Protein 4LPV (pdb70)

Radius of gyration: 25.98 Å; Cα contacts (8 Å, |Δi|>4): 491; chains: 2; bounding box: 19×86×40 Å

Solvent-accessible surface area: 10718 Å² total; per-residue (Å²): 129,100,118,29,1,133,100,17,74,43,74,81,61,62,112,76,16,0,89,0,26,15,55,14,87,135,99,39,18,87,32,0,36,1,54,26,60,32,43,97,89,69,65,149,24,88,85,54,92,6,82,5,97,78,60,51,72,48,1,102,64,17,95,61,20,20,74,9,50,0,11,0,33,0,20,19,53,21,125,39,96,10,175,66,52,62,21,93,27,72,5,24,37,168,81,142,143,71,106,24,2,135,95,15,78,40,77,62,62,53,102,78,7,0,82,0,28,6,66,18,83,141,102,19,12,78,30,0,42,0,52,23,57,29,51,89,93,69,58,153,26,91,97,48,89,6,86,10,96,78,67,52,67,52,2,85,74,13,99,63,14,19,78,11,40,0,9,0,38,0,10,34,33,21,122,50,93,8,178,71,47,61,25,102,26,71,4,23,48,174,118

CATH classification: 2.60.40.10

Nearest PDB structures (foldseek):
  4lpv-assembly1_A  TM=9.606E-01  e=1.310E-14  synthetic construct
  4lpy-assembly1_B  TM=8.704E-01  e=2.669E-13  synthetic construct
  4lpx-assembly1_A  TM=8.012E-01  e=5.603E-14  synthetic construct
  4lpw-assembly1_A  TM=8.145E-01  e=7.833E-13  synthetic construct
  4lpu-assembly1_B  TM=8.246E-01  e=9.832E-12  synthetic construct

Foldseek 3Di:
DDDWWADWDFPDDDQFKTKIFTGDPAPQAQKKKKWKDFPPDDDDIDIDIDGPRDGIDMDGGHHGPTDMDMDMGGDDDDDDDDPDDDDDDDDDDDDD/DDDWWADWDFPDDDQFKTKIFTGDDPPAAQKKWKWKDFPPPPDGIDIDIDGPRDGIDIGGRHHGPTDMDMDMGGHHDDDDDDDDDDDDDDDDDDD

Sequence (191 aa):
MLPAPKNLVVSEVTEDSLRLSWTAPDAAFDSFMIQYQESEKVGEAINLTVPGSERSYDLTGLKPGTEYTVSIYGVLVVHKLTFPLSAEFTTGGHHHMLPAPKNLVVSEVTEDSLRLSWTAPDAAFDSFMIQYQESEKVGEAINLTVPGSERSYDLTGLKPGTEYTVSIYGVLVVHKLTFPLSAEFTTGGHH

B-factor: mean 30.32, std 12.11, range [10.41, 88.35]

Secondary structure (DSSP, 8-state):
-----EEEEEEEE-SSEEEEEEE--TTS-SEEEEEEEESS-SS--EEEEEETT--EEEEES--TT-EEEEEEEEEEEEEEEPPPEEEEEE-SS---/-PPPPEEEEEEEE-SS-EEEEEE--TT--SEEEEEEEESS-SS--EEEEEETT--EEEE-SPPTT-EEEEEEEEEEEEEEEPSPEEEEEE-SS--

Structure (mmCIF, N/CA/C/O backbone):
data_4LPV
#
_entry.id   4LPV
#
_cell.length_a   106.460
_cell.length_b   106.460
_cell.length_c   115.330
_cell.angle_alpha   90.00
_cell.angle_beta   90.00
_cell.angle_gamma   120.00
#
_symmetry.space_group_name_H-M   'H 3'
#
loop_
_entity.id
_entity.type
_entity.pdbx_description
1 polymer 'TENCON variant P41BR3-42'
2 non-polymer 2-AMINO-2-HYDROXYMETHYL-PROPANE-1,3-DIOL
3 water water
#
loop_
_atom_site.group_PDB
_atom_site.id
_atom_site.type_symbol
_atom_site.label_atom_id
_atom_site.label_alt_id
_atom_site.label_comp_id
_atom_site.label_asym_id
_atom_site.label_entity_id
_atom_site.label_seq_id
_atom_site.pdbx_PDB_ins_code
_atom_site.Cartn_x
_atom_site.Cartn_y
_atom_site.Cartn_z
_atom_site.occupancy
_atom_site.B_iso_or_equiv
_atom_site.auth_seq_id
_atom_site.auth_comp_id
_atom_site.auth_asym_id
_atom_site.auth_atom_id
_atom_site.pdbx_PDB_model_num
ATOM 1 N N . MET A 1 1 ? 14.558 -3.368 -10.619 1.00 68.62 1 MET A N 1
ATOM 2 C CA . MET A 1 1 ? 14.968 -2.204 -9.838 1.00 67.23 1 MET A CA 1
ATOM 3 C C . MET A 1 1 ? 14.936 -2.462 -8.336 1.00 68.35 1 MET A C 1
ATOM 4 O O . MET A 1 1 ? 15.915 -2.210 -7.635 1.00 77.67 1 MET A O 1
ATOM 9 N N . LEU A 1 2 ? 13.810 -2.972 -7.849 1.00 66.45 2 LEU A N 1
ATOM 10 C CA . LEU A 1 2 ? 13.583 -3.107 -6.411 1.00 72.57 2 LEU A CA 1
ATOM 11 C C . LEU A 1 2 ? 13.701 -4.560 -5.940 1.00 76.69 2 LEU A C 1
ATOM 12 O O . LEU A 1 2 ? 13.453 -5.488 -6.719 1.00 66.03 2 LEU A O 1
ATOM 17 N N . PRO A 1 3 ? 14.087 -4.759 -4.662 1.00 80.69 3 PRO A N 1
ATOM 18 C CA . PRO A 1 3 ? 14.197 -6.102 -4.069 1.00 74.81 3 PRO A CA 1
ATOM 19 C C . PRO A 1 3 ? 12.910 -6.946 -4.139 1.00 68.44 3 PRO A C 1
ATOM 20 O O . PRO A 1 3 ? 11.854 -6.481 -4.584 1.00 59.01 3 PRO A O 1
ATOM 24 N N . ALA A 1 4 ? 13.015 -8.182 -3.662 1.00 62.25 4 ALA A N 1
ATOM 25 C CA . ALA A 1 4 ? 12.134 -9.268 -4.088 1.00 50.47 4 ALA A CA 1
ATOM 26 C C . ALA A 1 4 ? 10.999 -9.656 -3.110 1.00 45.29 4 ALA A C 1
ATOM 27 O O . ALA A 1 4 ? 10.956 -9.173 -1.977 1.00 44.46 4 ALA A O 1
ATOM 29 N N . PRO A 1 5 ? 10.063 -10.526 -3.562 1.00 42.85 5 PRO A N 1
ATOM 30 C CA . PRO A 1 5 ? 9.198 -11.266 -2.631 1.00 38.95 5 PRO A CA 1
ATOM 31 C C . PRO A 1 5 ? 10.046 -12.118 -1.690 1.00 23.69 5 PRO A C 1
ATOM 32 O O . PRO A 1 5 ? 11.232 -12.317 -1.944 1.00 30.12 5 PRO A O 1
ATOM 36 N N . LYS A 1 6 ? 9.451 -12.635 -0.625 1.00 23.09 6 LYS A N 1
ATOM 37 C CA . LYS A 1 6 ? 10.247 -13.335 0.380 1.00 27.97 6 LYS A CA 1
ATOM 38 C C . LYS A 1 6 ? 9.593 -14.603 0.938 1.00 23.45 6 LYS A C 1
ATOM 39 O O . LYS A 1 6 ? 8.420 -14.883 0.665 1.00 25.91 6 LYS A O 1
ATOM 45 N N . ASN A 1 7 ? 10.379 -15.364 1.704 1.00 26.61 7 ASN A N 1
ATOM 46 C CA . ASN A 1 7 ? 9.899 -16.526 2.462 1.00 27.60 7 ASN A CA 1
ATOM 47 C C . ASN A 1 7 ? 9.069 -17.520 1.655 1.00 22.62 7 ASN A C 1
ATOM 48 O O . ASN A 1 7 ? 7.915 -17.770 2.003 1.00 19.77 7 ASN A O 1
ATOM 53 N N . LEU A 1 8 ? 9.643 -18.077 0.588 1.00 24.75 8 LEU A N 1
ATOM 54 C CA . LEU A 1 8 ? 8.941 -19.073 -0.225 1.00 22.73 8 LEU A CA 1
ATOM 55 C C . LEU A 1 8 ? 8.975 -20.438 0.472 1.00 21.11 8 LEU A C 1
ATOM 56 O O . LEU A 1 8 ? 10.034 -21.039 0.649 1.00 25.16 8 LEU A O 1
ATOM 61 N N . VAL A 1 9 ? 7.796 -20.895 0.870 1.00 22.51 9 VAL A N 1
ATOM 62 C CA . VAL A 1 9 ? 7.620 -22.161 1.567 1.00 29.01 9 VAL A CA 1
ATOM 63 C C . VAL A 1 9 ? 6.490 -22.926 0.868 1.00 26.06 9 VAL A C 1
ATOM 64 O O . VAL A 1 9 ? 5.874 -22.412 -0.067 1.00 19.42 9 VAL A O 1
ATOM 68 N N . VAL A 1 10 ? 6.233 -24.160 1.294 1.00 20.24 10 VAL A N 1
ATOM 69 C CA . VAL A 1 10 ? 4.962 -24.793 0.978 1.00 25.59 10 VAL A CA 1
ATOM 70 C C . VAL A 1 10 ? 4.108 -24.796 2.244 1.00 26.02 10 VAL A C 1
ATOM 71 O O . VAL A 1 10 ? 4.628 -24.957 3.342 1.00 24.62 10 VAL A O 1
ATOM 75 N N . SER A 1 11 ? 2.807 -24.578 2.096 1.00 27.34 11 SER A N 1
ATOM 76 C CA . SER A 1 11 ? 1.902 -24.672 3.231 1.00 28.29 11 SER A CA 1
ATOM 77 C C . SER A 1 11 ? 1.241 -26.048 3.220 1.00 29.35 11 SER A C 1
ATOM 78 O O . SER A 1 11 ? 0.624 -26.470 4.198 1.00 25.42 11 SER A O 1
ATOM 81 N N . GLU A 1 12 ? 1.413 -26.755 2.105 1.00 27.44 12 GLU A N 1
ATOM 82 C CA . GLU A 1 12 ? 0.683 -27.986 1.847 1.00 24.28 12 GLU A CA 1
ATOM 83 C C . GLU A 1 12 ? 1.339 -28.780 0.712 1.00 27.63 12 GLU A C 1
ATOM 84 O O . GLU A 1 12 ? 1.755 -28.222 -0.303 1.00 21.99 12 GLU A O 1
ATOM 90 N N . VAL A 1 13 ? 1.436 -30.089 0.899 1.00 23.48 13 VAL A N 1
ATOM 91 C CA . VAL A 1 13 ? 2.039 -30.971 -0.085 1.00 20.95 13 VAL A CA 1
ATOM 92 C C . VAL A 1 13 ? 1.146 -32.199 -0.211 1.00 22.05 13 VAL A C 1
ATOM 93 O O . VAL A 1 13 ? 0.675 -32.726 0.793 1.00 26.39 13 VAL A O 1
ATOM 97 N N . THR A 1 14 ? 0.880 -32.639 -1.436 1.00 26.65 14 THR A N 1
ATOM 98 C CA . THR A 1 14 ? 0.264 -33.948 -1.647 1.00 22.14 14 THR A CA 1
ATOM 99 C C . THR A 1 14 ? 1.119 -34.754 -2.611 1.00 25.07 14 THR A C 1
ATOM 100 O O . THR A 1 14 ? 2.245 -34.358 -2.931 1.00 22.07 14 THR A O 1
ATOM 104 N N . GLU A 1 15 ? 0.595 -35.886 -3.068 1.00 21.85 15 GLU A N 1
ATOM 105 C CA . GLU A 1 15 ? 1.355 -36.744 -3.973 1.00 26.77 15 GLU A CA 1
ATOM 106 C C . GLU A 1 15 ? 1.423 -36.201 -5.404 1.00 25.85 15 GLU A C 1
ATOM 107 O O . GLU A 1 15 ? 2.159 -36.718 -6.232 1.00 26.59 15 GLU A O 1
ATOM 113 N N . ASP A 1 16 ? 0.657 -35.154 -5.688 1.00 29.09 16 ASP A N 1
ATOM 114 C CA . ASP A 1 16 ? 0.734 -34.509 -6.995 1.00 24.63 16 ASP A CA 1
ATOM 115 C C . ASP A 1 16 ? 0.490 -33.001 -6.943 1.00 28.89 16 ASP A C 1
ATOM 116 O O . ASP A 1 16 ? 0.057 -32.402 -7.930 1.00 26.23 16 ASP A O 1
ATOM 121 N N . SER A 1 17 ? 0.770 -32.390 -5.796 1.00 27.96 17 SER A N 1
ATOM 122 C CA . SER A 1 17 ? 0.610 -30.950 -5.661 1.00 24.27 17 SER A CA 1
ATOM 123 C C . SER A 1 17 ? 1.532 -30.321 -4.619 1.00 25.98 17 SER A C 1
ATOM 124 O O . SER A 1 17 ? 1.992 -30.976 -3.676 1.00 22.82 17 SER A O 1
ATOM 127 N N . LEU A 1 18 ? 1.809 -29.037 -4.828 1.00 23.68 18 LEU A N 1
ATOM 128 C CA . LEU A 1 18 ? 2.591 -28.232 -3.906 1.00 26.70 18 LEU A CA 1
ATOM 129 C C . LEU A 1 18 ? 1.857 -26.911 -3.736 1.00 28.80 18 LEU A C 1
ATOM 130 O O . LEU A 1 18 ? 1.754 -26.147 -4.685 1.00 25.95 18 LEU A O 1
ATOM 135 N N . ARG A 1 19 ? 1.310 -26.660 -2.548 1.00 25.46 19 ARG A N 1
ATOM 136 C CA . ARG A 1 19 ? 0.700 -25.362 -2.271 1.00 25.92 19 ARG A CA 1
ATOM 137 C C . ARG A 1 19 ? 1.757 -24.353 -1.820 1.00 26.96 19 ARG A C 1
ATOM 138 O O . ARG A 1 19 ? 2.226 -24.378 -0.689 1.00 22.08 19 ARG A O 1
ATOM 146 N N . LEU A 1 20 ? 2.136 -23.470 -2.736 1.00 28.96 20 LEU A N 1
ATOM 147 C CA . LEU A 1 20 ? 3.120 -22.438 -2.455 1.00 23.26 20 LEU A CA 1
ATOM 148 C C . LEU A 1 20 ? 2.542 -21.357 -1.548 1.00 18.59 20 LEU A C 1
ATOM 149 O O . LEU A 1 20 ? 1.343 -21.093 -1.561 1.00 20.77 20 LEU A O 1
ATOM 154 N N . SER A 1 21 ? 3.412 -20.747 -0.754 1.00 23.07 21 SER A N 1
ATOM 155 C CA . SER A 1 21 ? 3.060 -19.617 0.091 1.00 20.46 21 SER A CA 1
ATOM 156 C C . SER A 1 21 ? 4.245 -18.661 0.123 1.00 23.56 21 SER A C 1
ATOM 157 O O . SER A 1 21 ? 5.390 -19.087 0.198 1.00 22.25 21 SER A O 1
ATOM 160 N N . TRP A 1 22 ? 3.983 -17.363 0.068 1.00 24.66 22 TRP A N 1
ATOM 161 C CA . TRP A 1 22 ? 5.072 -16.399 0.176 1.00 23.30 22 TRP A CA 1
ATOM 162 C C . TRP A 1 22 ? 4.611 -15.133 0.898 1.00 21.98 22 TRP A C 1
ATOM 163 O O . TRP A 1 22 ? 3.429 -14.991 1.230 1.00 23.90 22 TRP A O 1
ATOM 174 N N . THR A 1 23 ? 5.550 -14.228 1.158 1.00 25.06 23 THR A N 1
ATOM 175 C CA . THR A 1 23 ? 5.202 -12.904 1.665 1.00 26.54 23 THR A CA 1
ATOM 176 C C . THR A 1 23 ? 5.625 -11.782 0.706 1.00 29.06 23 THR A C 1
ATOM 177 O O . THR A 1 23 ? 6.545 -11.940 -0.110 1.00 26.74 23 THR A O 1
ATOM 181 N N . ALA A 1 24 ? 4.938 -10.651 0.810 1.00 26.30 24 ALA A N 1
ATOM 182 C CA . ALA A 1 24 ? 5.258 -9.479 0.005 1.00 32.78 24 ALA A CA 1
ATOM 183 C C . ALA A 1 24 ? 4.559 -8.288 0.646 1.00 29.03 24 ALA A C 1
ATOM 184 O O . ALA A 1 24 ? 3.554 -8.469 1.335 1.00 31.27 24 ALA A O 1
ATOM 186 N N . PRO A 1 25 ? 5.099 -7.073 0.452 1.00 29.28 25 PRO A N 1
ATOM 187 C CA . PRO A 1 25 ? 4.375 -5.902 0.955 1.00 31.86 25 PRO A CA 1
ATOM 188 C C . PRO A 1 25 ? 3.077 -5.699 0.176 1.00 29.65 25 PRO A C 1
ATOM 189 O O . PRO A 1 25 ? 3.025 -5.994 -1.018 1.00 27.72 25 PRO A O 1
ATOM 193 N N . ASP A 1 26 ? 2.033 -5.231 0.854 1.00 38.16 26 ASP A N 1
ATOM 194 C CA . ASP A 1 26 ? 0.746 -5.016 0.208 1.00 32.37 26 ASP A CA 1
ATOM 195 C C . ASP A 1 26 ? 0.898 -4.010 -0.918 1.00 29.64 26 ASP A C 1
ATOM 196 O O . ASP A 1 26 ? 1.516 -2.965 -0.735 1.00 37.28 26 ASP A O 1
ATOM 201 N N . ALA A 1 27 ? 0.367 -4.358 -2.086 1.00 32.17 27 ALA A N 1
ATOM 202 C CA . ALA A 1 27 ? 0.336 -3.468 -3.243 1.00 36.09 27 ALA A CA 1
ATOM 203 C C . ALA A 1 27 ? 1.721 -3.132 -3.778 1.00 37.43 27 ALA A C 1
ATOM 204 O O . ALA A 1 27 ? 1.869 -2.209 -4.565 1.00 40.86 27 ALA A O 1
ATOM 206 N N . ALA A 1 28 ? 2.735 -3.879 -3.350 1.00 31.13 28 ALA A N 1
ATOM 207 C CA . ALA A 1 28 ? 4.082 -3.690 -3.875 1.00 30.43 28 ALA A CA 1
ATOM 208 C C . ALA A 1 28 ? 4.141 -4.162 -5.320 1.00 39.64 28 ALA A C 1
ATOM 209 O O . ALA A 1 28 ? 4.833 -3.563 -6.141 1.00 42.51 28 ALA A O 1
ATOM 211 N N . PHE A 1 29 ? 3.401 -5.228 -5.629 1.00 33.67 29 PHE A N 1
ATOM 212 C CA . PHE A 1 29 ? 3.428 -5.830 -6.960 1.00 29.04 29 PHE A CA 1
ATOM 213 C C . PHE A 1 29 ? 2.043 -5.908 -7.593 1.00 28.33 29 PHE A C 1
ATOM 214 O O . PHE A 1 29 ? 1.030 -5.946 -6.903 1.00 25.97 29 PHE A O 1
ATOM 222 N N . ASP A 1 30 ? 2.015 -5.926 -8.920 1.00 27.49 30 ASP A N 1
ATOM 223 C CA . ASP A 1 30 ? 0.771 -6.040 -9.660 1.00 27.12 30 ASP A CA 1
ATOM 224 C C . ASP A 1 30 ? 0.493 -7.514 -9.954 1.00 23.53 30 ASP A C 1
ATOM 225 O O . ASP A 1 30 ? -0.664 -7.939 -10.060 1.00 26.86 30 ASP A O 1
ATOM 230 N N . SER A 1 31 ? 1.570 -8.289 -10.077 1.00 25.41 31 SER A N 1
ATOM 231 C CA . SER A 1 31 ? 1.488 -9.713 -10.388 1.00 21.73 31 SER A CA 1
ATOM 232 C C . SER A 1 31 ? 2.728 -10.412 -9.843 1.00 22.17 31 SER A C 1
ATOM 233 O O . SER A 1 31 ? 3.733 -9.759 -9.568 1.00 17.68 31 SER A O 1
ATOM 236 N N . PHE A 1 32 ? 2.658 -11.730 -9.671 1.00 18.24 32 PHE A N 1
ATOM 237 C CA . PHE A 1 32 ? 3.874 -12.516 -9.467 1.00 19.69 32 PHE A CA 1
ATOM 238 C C . PHE A 1 32 ? 4.086 -13.449 -10.652 1.00 19.23 32 PHE A C 1
ATOM 239 O O . PHE A 1 32 ? 3.119 -13.915 -11.276 1.00 22.52 32 PHE A O 1
ATOM 247 N N . MET A 1 33 ? 5.345 -13.689 -10.983 1.00 24.57 33 MET A N 1
ATOM 248 C CA . MET A 1 33 ? 5.682 -14.701 -11.958 1.00 20.30 33 MET A CA 1
ATOM 249 C C . MET A 1 33 ? 6.160 -15.934 -11.191 1.00 16.96 33 MET A C 1
ATOM 250 O O . MET A 1 33 ? 7.054 -15.821 -10.356 1.00 13.66 33 MET A O 1
ATOM 255 N N . ILE A 1 34 ? 5.535 -17.082 -11.447 1.00 17.33 34 ILE A N 1
ATOM 256 C CA . ILE A 1 34 ? 5.946 -18.368 -10.853 1.00 19.88 34 ILE A CA 1
ATOM 257 C C . ILE A 1 34 ? 6.477 -19.332 -11.927 1.00 15.54 34 ILE A C 1
ATOM 258 O O . ILE A 1 34 ? 5.774 -19.702 -12.874 1.00 19.62 34 ILE A O 1
ATOM 263 N N . GLN A 1 35 ? 7.739 -19.710 -11.764 1.00 17.23 35 GLN A N 1
ATOM 264 C CA . GLN A 1 35 ? 8.389 -20.689 -12.633 1.00 18.29 35 GLN A CA 1
ATOM 265 C C . GLN A 1 35 ? 8.659 -21.987 -11.856 1.00 19.73 35 GLN A C 1
ATOM 266 O O . GLN A 1 35 ? 9.150 -21.947 -10.723 1.00 19.77 35 GLN A O 1
ATOM 272 N N . TYR A 1 36 ? 8.322 -23.134 -12.444 1.00 26.67 36 TYR A N 1
ATOM 273 C CA . TYR A 1 36 ? 8.625 -24.428 -11.801 1.00 23.50 36 TYR A CA 1
ATOM 274 C C . TYR A 1 36 ? 9.013 -25.533 -12.797 1.00 22.69 36 TYR A C 1
ATOM 275 O O . TYR A 1 36 ? 8.543 -25.565 -13.944 1.00 18.30 36 TYR A O 1
ATOM 284 N N . GLN A 1 37 ? 9.880 -26.431 -12.329 1.00 24.85 37 GLN A N 1
ATOM 285 C CA . GLN A 1 37 ? 10.457 -27.496 -13.144 1.00 26.26 37 GLN A CA 1
ATOM 286 C C . GLN A 1 37 ? 10.907 -28.634 -12.218 1.00 25.93 37 GLN A C 1
ATOM 287 O O . GLN A 1 37 ? 11.248 -28.389 -11.063 1.00 18.32 37 GLN A O 1
ATOM 293 N N . GLU A 1 38 ? 10.891 -29.870 -12.710 1.00 32.25 38 GLU A N 1
ATOM 294 C CA . GLU A 1 38 ? 11.501 -30.976 -11.970 1.00 32.51 38 GLU A CA 1
ATOM 295 C C . GLU A 1 38 ? 12.985 -30.684 -11.781 1.00 36.72 38 GLU A C 1
ATOM 296 O O . GLU A 1 38 ? 13.665 -30.249 -12.710 1.00 35.89 38 GLU A O 1
ATOM 302 N N . SER A 1 39 ? 13.480 -30.919 -10.570 1.00 34.75 39 SER A N 1
ATOM 303 C CA . SER A 1 39 ? 14.850 -30.568 -10.218 1.00 37.70 39 SER A CA 1
ATOM 304 C C . SER A 1 39 ? 15.902 -31.487 -10.859 1.00 45.35 39 SER A C 1
ATOM 305 O O . SER A 1 39 ? 17.096 -31.190 -10.814 1.00 53.99 39 SER A O 1
ATOM 308 N N . GLU A 1 40 ? 15.460 -32.597 -11.447 1.00 46.06 40 GLU A N 1
ATOM 309 C CA . GLU A 1 40 ? 16.351 -33.460 -12.222 1.00 55.21 40 GLU A CA 1
ATOM 310 C C . GLU A 1 40 ? 16.364 -32.990 -13.673 1.00 63.39 40 GLU A C 1
ATOM 311 O O . GLU A 1 40 ? 17.103 -32.065 -14.026 1.00 66.01 40 GLU A O 1
ATOM 313 N N . LYS A 1 41 ? 15.544 -33.632 -14.502 1.00 55.95 41 LYS A N 1
ATOM 314 C CA . LYS A 1 41 ? 15.300 -33.187 -15.874 1.00 61.92 41 LYS A CA 1
ATOM 315 C C . LYS A 1 41 ? 14.161 -33.987 -16.497 1.00 70.90 41 LYS A C 1
ATOM 316 O O . LYS A 1 41 ? 14.198 -35.218 -16.527 1.00 70.93 41 LYS A O 1
ATOM 318 N N . VAL A 1 42 ? 13.145 -33.279 -16.982 1.00 75.88 42 VAL A N 1
ATOM 319 C CA . VAL A 1 42 ? 12.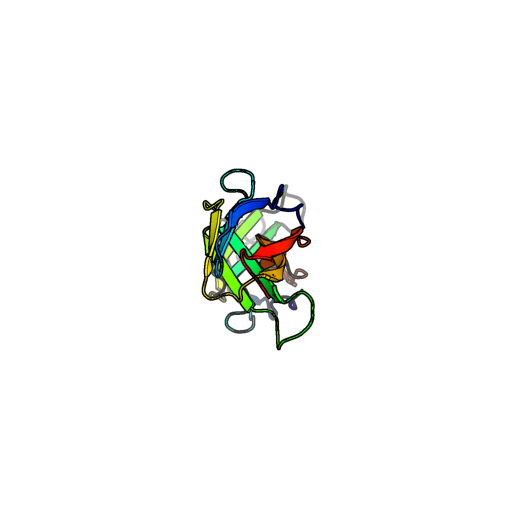034 -33.903 -17.700 1.00 71.57 42 VAL A CA 1
ATOM 320 C C . VAL A 1 42 ? 11.334 -32.893 -18.615 1.00 82.21 42 VAL A C 1
ATOM 321 O O . VAL A 1 42 ? 10.105 -32.884 -18.722 1.00 72.63 42 VAL A O 1
ATOM 323 N N . GLY A 1 43 ? 12.128 -32.043 -19.266 1.00 88.35 43 GLY A N 1
ATOM 324 C CA . GLY A 1 43 ? 11.608 -31.046 -20.187 1.00 70.84 43 GLY A CA 1
ATOM 325 C C . GLY A 1 43 ? 12.059 -29.621 -19.905 1.00 66.46 43 GLY A C 1
ATOM 326 O O . GLY A 1 43 ? 13.257 -29.338 -19.783 1.00 56.88 43 GLY A O 1
ATOM 327 N N . GLU A 1 44 ? 11.085 -28.718 -19.804 1.00 61.97 44 GLU A N 1
ATOM 328 C CA . GLU A 1 44 ? 11.357 -27.290 -19.642 1.00 57.29 44 GLU A CA 1
ATOM 329 C C . GLU A 1 44 ? 10.497 -26.692 -18.517 1.00 46.40 44 GLU A C 1
ATOM 330 O O . GLU A 1 44 ? 9.447 -27.237 -18.165 1.00 37.96 44 GLU A O 1
ATOM 336 N N . ALA A 1 45 ? 10.968 -25.582 -17.954 1.00 36.20 45 ALA A N 1
ATOM 337 C CA . ALA A 1 45 ? 10.290 -24.898 -16.869 1.00 29.00 45 ALA A CA 1
ATOM 338 C C . ALA A 1 45 ? 8.995 -24.239 -17.331 1.00 27.21 45 ALA A C 1
ATOM 339 O O . ALA A 1 45 ? 8.928 -23.656 -18.414 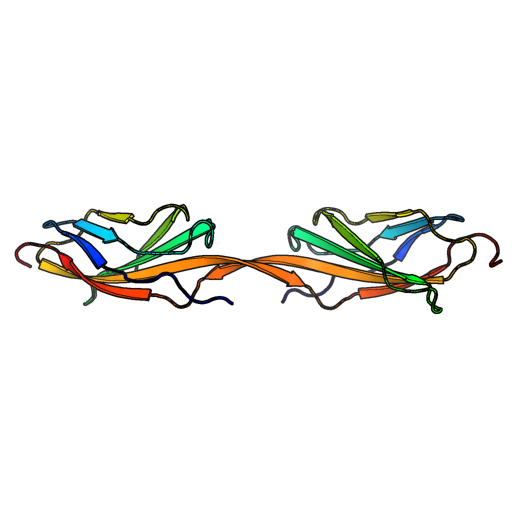1.00 28.47 45 ALA A O 1
ATOM 341 N N . ILE A 1 46 ? 7.975 -24.334 -16.485 1.00 21.39 46 ILE A N 1
ATOM 342 C CA . ILE A 1 46 ? 6.654 -23.794 -16.776 1.00 28.62 46 ILE A CA 1
ATOM 343 C C . ILE A 1 46 ? 6.466 -22.457 -16.048 1.00 26.34 46 ILE A C 1
ATOM 344 O O . ILE A 1 46 ? 6.838 -22.328 -14.879 1.00 21.18 46 ILE A O 1
ATOM 349 N N . ASN A 1 47 ? 5.919 -21.465 -16.759 1.00 23.87 47 ASN A N 1
ATOM 350 C CA . ASN A 1 47 ? 5.632 -20.145 -16.190 1.00 22.76 47 ASN A CA 1
ATOM 351 C C . ASN A 1 47 ? 4.132 -19.865 -16.062 1.00 18.56 47 ASN A C 1
ATOM 352 O O . ASN A 1 47 ? 3.347 -20.245 -16.929 1.00 23.78 47 ASN A O 1
ATOM 357 N N . LEU A 1 48 ? 3.751 -19.206 -14.968 1.00 19.55 48 LEU A N 1
ATOM 358 C CA . LEU A 1 48 ? 2.371 -18.805 -14.703 1.00 19.67 48 LEU A CA 1
ATOM 359 C C . LEU A 1 48 ? 2.374 -17.450 -13.999 1.00 19.21 48 LEU A C 1
ATOM 360 O O . LEU A 1 48 ? 3.285 -17.150 -13.229 1.00 18.47 48 LEU A O 1
ATOM 365 N N . THR A 1 49 ? 1.336 -16.650 -14.228 1.00 22.37 49 THR A N 1
ATOM 366 C CA . THR A 1 49 ? 1.160 -15.410 -13.478 1.00 20.36 49 THR A CA 1
ATOM 367 C C . THR A 1 49 ? 0.052 -15.549 -12.420 1.00 17.82 49 THR A C 1
ATOM 368 O O . THR A 1 49 ? -0.900 -16.309 -12.600 1.00 19.15 49 THR A O 1
ATOM 372 N N . VAL A 1 50 ? 0.195 -14.815 -11.320 1.00 19.31 50 VAL A N 1
ATOM 373 C CA . VAL A 1 50 ? -0.817 -14.760 -10.261 1.00 23.18 50 VAL A CA 1
ATOM 374 C C . VAL A 1 50 ? -0.969 -13.296 -9.843 1.00 21.58 50 VAL A C 1
ATOM 375 O O . VAL A 1 50 ? 0.015 -12.561 -9.844 1.00 19.99 50 VAL A O 1
ATOM 379 N N . PRO A 1 51 ? -2.200 -12.855 -9.516 1.00 24.18 51 PRO A N 1
ATOM 380 C CA . PRO A 1 51 ? -2.381 -11.469 -9.065 1.00 21.98 51 PRO A CA 1
ATOM 381 C C . PRO A 1 51 ? -1.494 -11.081 -7.888 1.00 21.80 51 PRO A C 1
ATOM 382 O O . PRO A 1 51 ? -1.215 -11.915 -7.026 1.00 24.12 51 PRO A O 1
ATOM 386 N N . GLY A 1 52 ? -1.068 -9.820 -7.861 1.00 20.14 52 GLY A N 1
ATOM 387 C CA . GLY A 1 52 ? -0.120 -9.335 -6.871 1.00 17.37 52 GLY A CA 1
ATOM 388 C C . GLY A 1 52 ? -0.649 -9.254 -5.451 1.00 20.60 52 GLY A C 1
ATOM 389 O O . GLY A 1 52 ? 0.104 -8.984 -4.523 1.00 26.70 52 GLY A O 1
ATOM 390 N N . SER A 1 53 ? -1.938 -9.492 -5.259 1.00 22.26 53 SER A N 1
ATOM 391 C CA . SER A 1 53 ? -2.471 -9.496 -3.901 1.00 27.80 53 SER A CA 1
ATOM 392 C C . SER A 1 53 ? -2.518 -10.912 -3.305 1.00 26.45 53 SER A C 1
ATOM 393 O O . SER A 1 53 ? -2.886 -11.094 -2.144 1.00 32.04 53 SER A O 1
ATOM 396 N N . GLU A 1 54 ? -2.139 -11.904 -4.106 1.00 31.99 54 GLU A N 1
ATOM 397 C CA . GLU A 1 54 ? -2.118 -13.296 -3.661 1.00 26.36 54 GLU A CA 1
ATOM 398 C C . GLU A 1 54 ? -0.800 -13.634 -2.978 1.00 23.05 54 GLU A C 1
ATOM 399 O O . GLU A 1 54 ? 0.239 -13.085 -3.330 1.00 24.39 54 GLU A O 1
ATOM 405 N N . ARG A 1 55 ? -0.855 -14.531 -1.994 1.00 24.32 55 ARG A N 1
ATOM 406 C C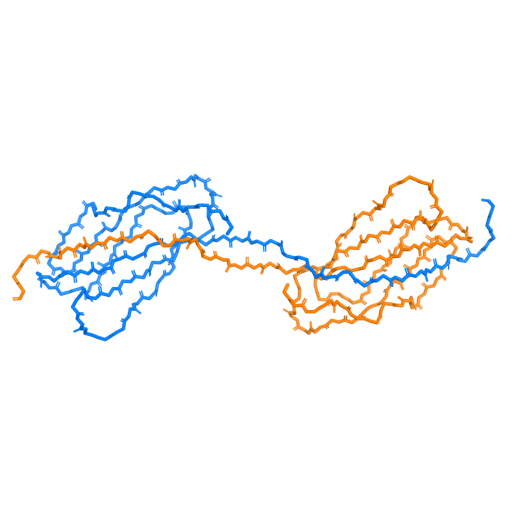A . ARG A 1 55 ? 0.332 -14.956 -1.260 1.00 21.72 55 ARG A CA 1
ATOM 407 C C . ARG A 1 55 ? 0.421 -16.481 -1.230 1.00 23.34 55 ARG A C 1
ATOM 408 O O . ARG A 1 55 ? 1.209 -17.054 -0.480 1.00 25.16 55 ARG A O 1
ATOM 416 N N . SER A 1 56 ? -0.390 -17.120 -2.062 1.00 23.09 56 SER A N 1
ATOM 417 C CA . SER A 1 56 ? -0.479 -18.566 -2.089 1.00 27.78 56 SER A CA 1
ATOM 418 C C . SER A 1 56 ? -0.817 -19.059 -3.498 1.00 23.23 56 SER A C 1
ATOM 419 O O . SER A 1 56 ? -1.589 -18.423 -4.219 1.00 30.05 56 SER A O 1
ATOM 422 N N . TYR A 1 57 ? -0.218 -20.173 -3.909 1.00 20.12 57 TYR A N 1
ATOM 423 C CA . TYR A 1 57 ? -0.598 -20.781 -5.177 1.00 25.32 57 TYR A CA 1
ATOM 424 C C . TYR A 1 57 ? -0.401 -22.293 -5.196 1.00 20.17 57 TYR A C 1
ATOM 425 O O . TYR A 1 57 ? 0.661 -22.793 -4.848 1.00 21.17 57 TYR A O 1
ATOM 434 N N . ASP A 1 58 ? -1.432 -23.006 -5.630 1.00 26.96 58 ASP A N 1
ATOM 435 C CA . ASP A 1 58 ? -1.380 -24.460 -5.772 1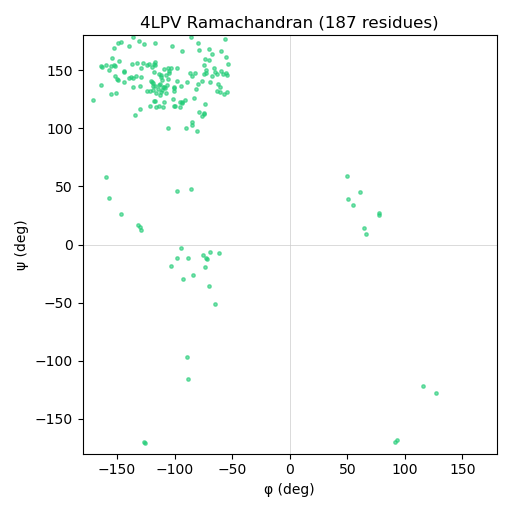.00 29.79 58 ASP A CA 1
ATOM 436 C C . ASP A 1 58 ? -0.788 -24.947 -7.095 1.00 27.29 58 ASP A C 1
ATOM 437 O O . ASP A 1 58 ? -1.447 -24.875 -8.132 1.00 25.05 58 ASP A O 1
ATOM 442 N N . LEU A 1 59 ? 0.443 -25.454 -7.051 1.00 26.34 59 LEU A N 1
ATOM 443 C CA . LEU A 1 59 ? 1.037 -26.159 -8.189 1.00 21.87 59 LEU A CA 1
ATOM 444 C C . LEU A 1 59 ? 0.378 -27.534 -8.320 1.00 27.98 59 LEU A C 1
ATOM 445 O O . LEU A 1 59 ? 0.430 -28.339 -7.401 1.00 22.27 59 LEU A O 1
ATOM 450 N N . THR A 1 60 ? -0.235 -27.796 -9.468 1.00 32.36 60 THR A N 1
ATOM 451 C CA . THR A 1 60 ? -1.112 -28.956 -9.665 1.00 31.97 60 THR A CA 1
ATOM 452 C C . THR A 1 60 ? -0.540 -29.909 -10.733 1.00 34.90 60 THR A C 1
ATOM 453 O O . THR A 1 60 ? 0.251 -29.491 -11.583 1.00 30.45 60 THR A O 1
ATOM 457 N N . GLY A 1 61 ? -0.904 -31.190 -10.659 1.00 33.01 61 GLY A N 1
ATOM 458 C CA . GLY A 1 61 ? -0.612 -32.137 -11.725 1.00 26.11 61 GLY A CA 1
ATOM 459 C C . GLY A 1 61 ? 0.819 -32.623 -11.744 1.00 27.10 61 GLY A C 1
ATOM 460 O O . GLY A 1 61 ? 1.346 -33.010 -12.793 1.00 31.78 61 GLY A O 1
ATOM 461 N N . LEU A 1 62 ? 1.450 -32.611 -10.576 1.00 24.34 62 LEU A N 1
ATOM 462 C CA . LEU A 1 62 ? 2.856 -32.972 -10.449 1.00 22.22 62 LEU A CA 1
ATOM 463 C C . LEU A 1 62 ? 3.047 -34.487 -10.280 1.00 21.79 62 LEU A C 1
ATOM 464 O O . LEU A 1 62 ? 2.083 -35.252 -10.233 1.00 25.99 62 LEU A O 1
ATOM 469 N N . LYS A 1 63 ? 4.302 -34.904 -10.190 1.00 24.26 63 LYS A N 1
ATOM 470 C CA . LYS A 1 63 ? 4.650 -36.306 -10.000 1.00 26.23 63 LYS A CA 1
ATOM 471 C C . LYS A 1 63 ? 4.936 -36.598 -8.529 1.00 27.51 63 LYS A C 1
ATOM 472 O O . LYS A 1 63 ? 5.361 -35.705 -7.796 1.00 27.44 63 LYS A O 1
ATOM 478 N N . PRO A 1 64 ? 4.694 -37.853 -8.093 1.00 34.10 64 PRO A N 1
ATOM 479 C CA . PRO A 1 64 ? 4.905 -38.259 -6.694 1.00 24.82 64 PRO A CA 1
ATOM 480 C C . PRO A 1 64 ? 6.391 -38.417 -6.362 1.00 25.88 64 PRO A C 1
ATOM 481 O O . PRO A 1 64 ? 7.157 -38.803 -7.251 1.00 28.46 64 PRO A O 1
ATOM 485 N N . GLY A 1 65 ? 6.776 -38.116 -5.118 1.00 24.82 65 GLY A N 1
ATOM 486 C CA . GLY A 1 65 ? 8.143 -38.272 -4.640 1.00 24.37 65 GLY A CA 1
ATOM 487 C C . GLY A 1 65 ? 9.172 -37.626 -5.548 1.00 27.52 65 GLY A C 1
ATOM 488 O O . GLY A 1 65 ? 10.261 -38.165 -5.779 1.00 25.54 65 GLY A O 1
ATOM 489 N N . THR A 1 66 ? 8.817 -36.457 -6.067 1.00 28.91 66 THR A N 1
ATOM 490 C CA . THR A 1 66 ? 9.643 -35.762 -7.042 1.00 25.84 66 THR A CA 1
ATOM 491 C C . THR A 1 66 ? 9.970 -34.350 -6.556 1.00 20.83 66 THR A C 1
ATOM 492 O O . THR A 1 66 ? 9.090 -33.618 -6.092 1.00 22.32 66 THR A O 1
ATOM 496 N N . GLU A 1 67 ? 11.245 -33.984 -6.635 1.00 24.05 67 GLU A N 1
ATOM 497 C CA . GLU A 1 67 ? 11.677 -32.637 -6.281 1.00 25.99 67 GLU A CA 1
ATOM 498 C C . GLU A 1 67 ? 11.445 -31.658 -7.438 1.00 23.24 67 GLU A C 1
ATOM 499 O O . GLU A 1 67 ? 11.753 -31.956 -8.592 1.00 24.32 67 GLU A O 1
ATOM 505 N N . TYR A 1 68 ? 10.882 -30.498 -7.112 1.00 26.66 68 TYR A N 1
ATOM 506 C CA . TYR A 1 68 ? 10.679 -29.420 -8.082 1.00 23.06 68 TYR A CA 1
ATOM 507 C C . TYR A 1 68 ? 11.437 -28.174 -7.625 1.00 24.73 68 TYR A C 1
ATOM 508 O O . TYR A 1 68 ? 11.474 -27.875 -6.432 1.00 24.41 68 TYR A O 1
ATOM 517 N N . THR A 1 69 ? 12.061 -27.467 -8.567 1.00 24.28 69 THR A N 1
ATOM 518 C CA . THR A 1 69 ? 12.634 -26.154 -8.274 1.00 28.79 69 THR A CA 1
ATOM 519 C C . THR A 1 69 ? 11.605 -25.087 -8.621 1.00 23.84 69 THR A C 1
ATOM 520 O O . THR A 1 69 ? 11.120 -25.035 -9.749 1.00 19.66 69 THR A O 1
ATOM 524 N N . VAL A 1 70 ? 11.253 -24.274 -7.627 1.00 25.08 70 VAL A N 1
ATOM 525 C CA . VAL A 1 70 ? 10.242 -23.236 -7.777 1.00 24.65 70 VAL A CA 1
ATOM 526 C C . VAL A 1 70 ? 10.911 -21.877 -7.671 1.00 25.55 70 VAL A C 1
ATOM 527 O O . VAL A 1 70 ? 11.664 -21.627 -6.731 1.00 26.75 70 VAL A O 1
ATOM 531 N N . SER A 1 71 ? 10.662 -21.004 -8.644 1.00 20.88 71 SER A N 1
ATOM 532 C CA . SER A 1 71 ? 11.122 -19.618 -8.542 1.00 18.77 71 SER A CA 1
ATOM 533 C C . SER A 1 71 ? 9.943 -18.654 -8.518 1.00 19.13 71 SER A C 1
ATOM 534 O O . SER A 1 71 ? 8.993 -18.828 -9.269 1.00 18.13 71 SER A O 1
ATOM 537 N N . ILE A 1 72 ? 9.977 -17.660 -7.636 1.00 19.01 72 ILE A N 1
ATOM 538 C CA . ILE A 1 72 ? 8.945 -16.617 -7.687 1.00 25.04 72 ILE A CA 1
ATOM 539 C C . ILE A 1 72 ? 9.527 -15.211 -7.893 1.00 20.27 72 ILE A C 1
ATOM 540 O O . ILE A 1 72 ? 10.487 -14.813 -7.229 1.00 19.61 72 ILE A O 1
ATOM 545 N N . TYR A 1 73 ? 8.940 -14.485 -8.839 1.00 19.14 73 TYR A N 1
ATOM 546 C CA . TYR A 1 73 ? 9.347 -13.118 -9.145 1.00 22.12 73 TYR A CA 1
ATOM 547 C C . TYR A 1 73 ? 8.145 -12.204 -8.928 1.00 14.53 73 TYR A C 1
ATOM 548 O O . TYR A 1 73 ? 7.019 -12.564 -9.251 1.00 19.41 73 TYR A O 1
ATOM 557 N N . GLY A 1 74 ? 8.376 -11.028 -8.370 1.00 21.56 74 GLY A N 1
ATOM 558 C CA . GLY A 1 74 ? 7.351 -10.007 -8.388 1.00 21.15 74 GLY A CA 1
ATOM 559 C C . GLY A 1 74 ? 7.480 -9.287 -9.707 1.00 20.45 74 GLY A C 1
ATOM 560 O O . GLY A 1 74 ? 8.591 -9.156 -10.212 1.00 20.57 74 GLY A O 1
ATOM 561 N N . VAL A 1 75 ? 6.357 -8.858 -10.276 1.00 15.97 75 VAL A N 1
ATOM 562 C CA . VAL A 1 75 ? 6.373 -8.054 -11.500 1.00 22.15 75 VAL A CA 1
ATOM 563 C C . VAL A 1 75 ? 6.306 -6.581 -11.118 1.00 23.09 75 VAL A C 1
ATOM 564 O O . VAL A 1 75 ? 5.334 -6.128 -10.514 1.00 26.35 75 VAL A O 1
ATOM 568 N N . LEU A 1 76 ? 7.345 -5.842 -11.482 1.00 28.04 76 LEU A N 1
ATOM 569 C CA . LEU A 1 76 ? 7.445 -4.427 -11.177 1.00 28.09 76 LEU A CA 1
ATOM 570 C C . LEU A 1 76 ? 7.207 -3.598 -12.436 1.00 26.97 76 LEU A C 1
ATOM 571 O O . LEU A 1 76 ? 7.692 -3.935 -13.507 1.00 21.64 76 LEU A O 1
ATOM 576 N N . VAL A 1 77 ? 6.440 -2.526 -12.303 1.00 27.58 77 VAL A N 1
ATOM 577 C CA . VAL A 1 77 ? 6.198 -1.616 -13.411 1.00 32.24 77 VAL A CA 1
ATOM 578 C C . VAL A 1 77 ? 7.120 -0.408 -13.248 1.00 26.98 77 VAL A C 1
ATOM 579 O O . VAL A 1 77 ? 7.058 0.280 -12.239 1.00 25.48 77 VAL A O 1
ATOM 583 N N . VAL A 1 78 ? 7.999 -0.197 -14.227 1.00 29.41 78 VAL A N 1
ATOM 584 C CA . VAL A 1 78 ? 8.946 0.914 -14.222 1.00 29.76 78 VAL A CA 1
ATOM 585 C C . VAL A 1 78 ? 8.637 1.904 -15.356 1.00 25.41 78 VAL A C 1
ATOM 586 O O . VAL A 1 78 ? 8.347 1.486 -16.479 1.00 19.52 78 VAL A O 1
ATOM 590 N N . HIS A 1 79 ? 8.702 3.204 -15.070 1.00 26.08 79 HIS A N 1
ATOM 591 C CA . HIS A 1 79 ? 8.629 4.217 -16.131 1.00 20.28 79 HIS A CA 1
ATOM 592 C C . HIS A 1 79 ? 10.027 4.606 -16.593 1.00 24.21 79 HIS A C 1
ATOM 593 O O . HIS A 1 79 ? 10.848 5.067 -15.804 1.00 31.11 79 HIS A O 1
ATOM 600 N N . LYS A 1 80 ? 10.293 4.419 -17.877 1.00 22.09 80 LYS A N 1
ATOM 601 C CA . LYS A 1 80 ? 11.562 4.813 -18.452 1.00 23.89 80 LYS A CA 1
ATOM 602 C C . LYS A 1 80 ? 11.395 6.018 -19.372 1.00 20.76 80 LYS A C 1
ATOM 603 O O . LYS A 1 80 ? 10.332 6.223 -19.963 1.00 16.85 80 LYS A O 1
ATOM 609 N N . LEU A 1 81 ? 12.456 6.815 -19.464 1.00 20.68 81 LEU A N 1
ATOM 610 C CA . LEU A 1 81 ? 12.514 7.945 -20.378 1.00 20.81 81 LEU A CA 1
ATOM 611 C C . LEU A 1 81 ? 13.543 7.700 -21.489 1.00 21.41 81 LEU A C 1
ATOM 612 O O . LEU A 1 81 ? 14.579 7.059 -21.278 1.00 21.46 81 LEU A O 1
ATOM 617 N N . THR A 1 82 ? 13.253 8.213 -22.678 1.00 17.98 82 THR A N 1
ATOM 618 C CA . THR A 1 82 ? 14.246 8.239 -23.735 1.00 19.91 82 THR A CA 1
ATOM 619 C C . THR A 1 82 ? 15.162 9.420 -23.465 1.00 17.67 82 THR A C 1
ATOM 620 O O . THR A 1 82 ? 14.905 10.204 -22.554 1.00 18.11 82 THR A O 1
ATOM 624 N N . PHE A 1 83 ? 16.226 9.536 -24.257 1.00 26.80 83 PHE A N 1
ATOM 625 C CA . PHE A 1 83 ? 16.973 10.781 -24.374 1.00 18.66 83 PHE A CA 1
ATOM 626 C C . PHE A 1 83 ? 15.972 11.813 -24.869 1.00 23.71 83 PHE A C 1
ATOM 627 O O . PHE A 1 83 ? 15.034 11.462 -25.591 1.00 22.36 83 PHE A O 1
ATOM 635 N N . PRO A 1 84 ? 16.153 13.088 -24.489 1.00 22.42 84 PRO A N 1
ATOM 636 C CA . PRO A 1 84 ? 15.229 14.107 -25.007 1.00 20.49 84 PRO A CA 1
ATOM 637 C C . PRO A 1 84 ? 15.471 14.473 -26.485 1.00 22.87 84 PRO A C 1
ATOM 638 O O . PRO A 1 84 ? 16.573 14.284 -27.012 1.00 20.17 84 PRO A O 1
ATOM 642 N N 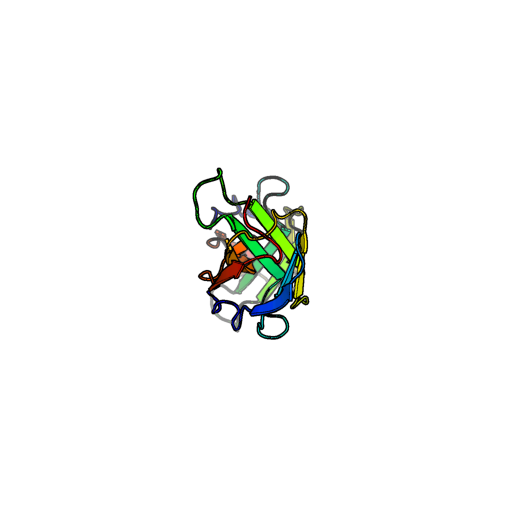. LEU A 1 85 ? 14.419 14.940 -27.155 1.00 21.02 85 LEU A N 1
ATOM 643 C CA . LEU A 1 85 ? 14.569 15.688 -28.398 1.00 20.61 85 LEU A CA 1
ATOM 644 C C . LEU A 1 85 ? 14.180 17.129 -28.098 1.00 19.72 85 LEU A C 1
ATOM 645 O O . LEU A 1 85 ? 13.050 17.404 -27.696 1.00 18.60 85 LEU A O 1
ATOM 650 N N . SER A 1 86 ? 15.128 18.042 -28.277 1.00 25.36 86 SER A N 1
ATOM 651 C CA . SER A 1 86 ? 14.918 19.441 -27.933 1.00 21.86 86 SER A CA 1
ATOM 652 C C . SER A 1 86 ? 14.866 20.324 -29.172 1.00 23.71 86 SER A C 1
ATOM 653 O O . SER A 1 86 ? 15.578 20.084 -30.149 1.00 24.09 86 SER A O 1
ATOM 656 N N . ALA A 1 87 ? 14.019 21.349 -29.116 1.00 24.06 87 ALA A N 1
ATOM 657 C CA . ALA A 1 87 ? 13.933 22.345 -30.177 1.00 24.03 87 ALA A CA 1
ATOM 658 C C . ALA A 1 87 ? 13.562 23.698 -29.582 1.00 26.54 87 ALA A C 1
ATOM 659 O O . ALA A 1 87 ? 13.015 23.770 -28.482 1.00 27.10 87 ALA A O 1
ATOM 661 N N . GLU A 1 88 ? 13.876 24.772 -30.299 1.00 28.43 88 GLU A N 1
ATOM 662 C CA . GLU A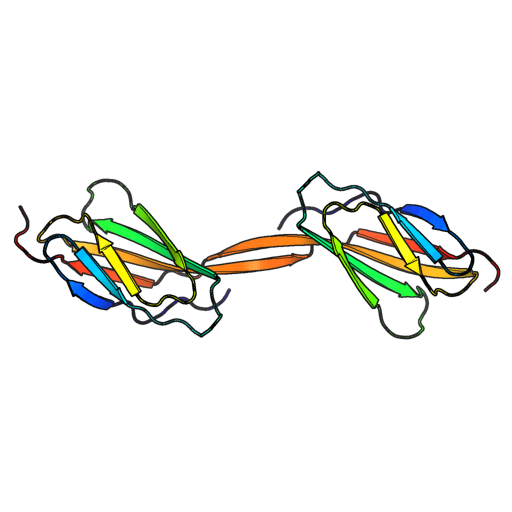 1 88 ? 13.427 26.097 -29.891 1.00 26.76 88 GLU A CA 1
ATOM 663 C C . GLU A 1 88 ? 12.374 26.628 -30.856 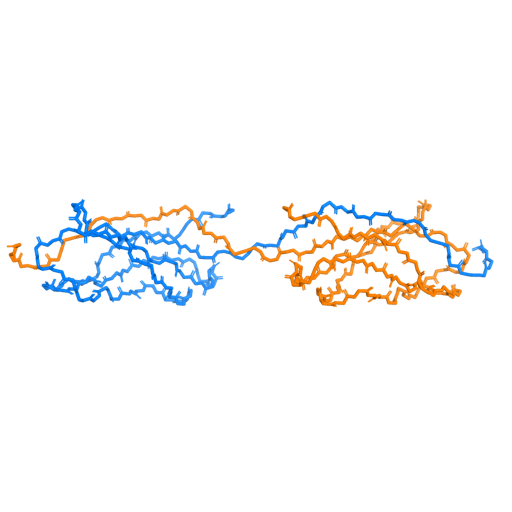1.00 24.58 88 GLU A C 1
ATOM 664 O O . GLU A 1 88 ? 12.517 26.506 -32.079 1.00 26.95 88 GLU A O 1
ATOM 670 N N . PHE A 1 89 ? 11.313 27.202 -30.295 1.00 24.16 89 PHE A N 1
ATOM 671 C CA . PHE A 1 89 ? 10.272 27.851 -31.086 1.00 22.91 89 PHE A CA 1
ATOM 672 C C . PHE A 1 89 ? 9.944 29.209 -30.482 1.00 28.00 89 PHE A C 1
ATOM 673 O O . PHE A 1 89 ? 9.973 29.377 -29.259 1.00 24.32 89 PHE A O 1
ATOM 681 N N . THR A 1 90 ? 9.634 30.174 -31.344 1.00 25.94 90 THR A N 1
ATOM 682 C CA . THR A 1 90 ? 9.223 31.497 -30.890 1.00 27.06 90 THR A CA 1
ATOM 683 C C . THR A 1 90 ? 7.726 31.684 -31.136 1.00 19.88 90 THR A C 1
ATOM 684 O O . THR A 1 90 ? 7.222 31.391 -32.220 1.00 23.66 90 THR A O 1
ATOM 688 N N . THR A 1 91 ? 7.008 32.135 -30.114 1.00 19.74 91 THR A N 1
ATOM 689 C CA . THR A 1 91 ? 5.593 32.442 -30.269 1.00 24.37 91 THR A CA 1
ATOM 690 C C . THR A 1 91 ? 5.469 33.652 -31.192 1.00 22.12 91 THR A C 1
ATOM 691 O O . THR A 1 91 ? 6.449 34.357 -31.438 1.00 21.56 91 THR A O 1
ATOM 695 N N . GLY A 1 92 ? 4.267 33.880 -31.706 1.00 25.17 92 GLY A N 1
ATOM 696 C CA . GLY A 1 92 ? 4.013 35.036 -32.542 1.00 22.77 92 GLY A CA 1
ATOM 697 C C . GLY A 1 92 ? 3.834 36.316 -31.742 1.00 30.41 92 GLY A C 1
ATOM 698 O O . GLY A 1 92 ? 3.682 36.273 -30.514 1.00 24.87 92 GLY A O 1
ATOM 699 N N . GLY A 1 93 ? 3.854 37.457 -32.435 1.00 25.17 93 GLY A N 1
ATOM 700 C CA . GLY A 1 93 ? 3.669 38.747 -31.792 1.00 27.34 93 GLY A CA 1
ATOM 701 C C . GLY A 1 93 ? 4.974 39.389 -31.360 1.00 24.31 93 GLY A C 1
ATOM 702 O O . GLY A 1 93 ? 6.049 38.906 -31.719 1.00 25.82 93 GLY A O 1
ATOM 703 N N . HIS A 1 94 ? 4.888 40.473 -30.587 1.00 26.87 94 HIS A N 1
ATOM 704 C CA . HIS A 1 94 ? 6.083 41.239 -30.215 1.00 28.94 94 HIS A CA 1
ATOM 705 C C . HIS A 1 94 ? 6.526 41.009 -28.769 1.00 28.29 94 HIS A C 1
ATOM 706 O O . HIS A 1 94 ? 5.692 40.848 -27.887 1.00 30.24 94 HIS A O 1
ATOM 713 N N . HIS A 1 95 ? 7.841 41.073 -28.542 1.00 37.76 95 HIS A N 1
ATOM 714 C CA . HIS A 1 95 ? 8.518 40.576 -27.326 1.00 35.27 95 HIS A CA 1
ATOM 715 C C . HIS A 1 95 ? 8.609 41.493 -26.096 1.00 56.84 95 HIS A C 1
ATOM 716 O O . HIS A 1 95 ? 9.688 41.607 -25.498 1.00 55.25 95 HIS A O 1
ATOM 718 N N . HIS A 1 96 ? 7.497 42.117 -25.708 1.00 57.79 96 HIS A N 1
ATOM 719 C CA . HIS A 1 96 ? 7.478 43.066 -24.587 1.00 45.69 96 HIS A CA 1
ATOM 720 C C . HIS A 1 96 ? 8.129 42.533 -23.309 1.00 51.23 96 HIS A C 1
ATOM 721 O O . HIS A 1 96 ? 7.672 41.547 -22.730 1.00 49.73 96 HIS A O 1
ATOM 723 N N . MET B 1 1 ? 15.611 3.117 -22.974 1.00 39.17 1 MET B N 1
ATOM 724 C CA . MET B 1 1 ? 16.084 2.059 -23.864 1.00 40.66 1 MET B CA 1
ATOM 725 C C . MET B 1 1 ? 15.845 2.464 -25.311 1.00 33.74 1 MET B C 1
ATOM 726 O O . MET B 1 1 ? 16.783 2.759 -26.057 1.00 40.35 1 MET B O 1
ATOM 731 N N . LEU B 1 2 ? 14.569 2.461 -25.691 1.00 34.47 2 LEU B N 1
ATOM 732 C CA . LEU B 1 2 ? 14.127 2.791 -27.041 1.00 29.26 2 LEU B CA 1
ATOM 733 C C . LEU B 1 2 ? 14.581 4.199 -27.443 1.00 26.49 2 LEU B C 1
ATOM 734 O O . LEU B 1 2 ? 14.679 5.087 -26.590 1.00 28.62 2 LEU B O 1
ATOM 739 N N . PRO B 1 3 ? 14.874 4.402 -28.741 1.00 29.85 3 PRO B N 1
ATOM 740 C CA . PRO B 1 3 ? 15.326 5.716 -29.216 1.00 30.09 3 PRO B CA 1
ATOM 741 C C . PRO B 1 3 ? 14.262 6.818 -29.090 1.00 28.00 3 PRO B C 1
ATOM 742 O O . PRO B 1 3 ? 13.065 6.547 -29.183 1.00 28.79 3 PRO B O 1
ATOM 746 N N . ALA B 1 4 ? 14.725 8.048 -28.872 1.00 21.91 4 ALA B N 1
ATOM 747 C CA . ALA B 1 4 ? 13.875 9.222 -28.681 1.00 19.24 4 ALA B CA 1
ATOM 748 C C . ALA B 1 4 ? 12.856 9.445 -29.810 1.00 21.31 4 ALA B C 1
ATOM 749 O O . ALA B 1 4 ? 13.075 8.991 -30.937 1.00 26.12 4 ALA B O 1
ATOM 751 N N . PRO B 1 5 ? 11.734 10.151 -29.515 1.00 25.81 5 PRO B N 1
ATOM 752 C CA . PRO B 1 5 ? 10.883 10.633 -30.611 1.00 19.36 5 PRO B CA 1
ATOM 753 C C . PRO B 1 5 ? 11.726 11.471 -31.563 1.00 20.30 5 PRO B C 1
ATOM 754 O O . PRO B 1 5 ? 12.818 11.925 -31.192 1.00 17.38 5 PRO B O 1
ATOM 758 N N . LYS B 1 6 ? 11.238 11.674 -32.778 1.00 20.44 6 LYS B N 1
ATOM 759 C CA . LYS B 1 6 ? 11.996 12.455 -33.748 1.00 20.35 6 LYS B CA 1
ATOM 760 C C . LYS B 1 6 ? 11.155 13.594 -34.328 1.00 22.37 6 LYS B C 1
ATOM 761 O O . LYS B 1 6 ? 9.960 13.689 -34.059 1.00 19.21 6 LYS B O 1
ATOM 767 N N . ASN B 1 7 ? 11.790 14.469 -35.105 1.00 24.33 7 ASN B N 1
ATOM 768 C CA . ASN B 1 7 ? 11.066 15.436 -35.926 1.00 20.46 7 ASN B CA 1
ATOM 769 C C . ASN B 1 7 ? 10.181 16.426 -35.151 1.00 19.31 7 ASN B C 1
ATOM 770 O O . ASN B 1 7 ? 9.038 16.667 -35.545 1.00 17.07 7 ASN B O 1
ATOM 775 N N . LEU B 1 8 ? 10.705 17.000 -34.065 1.00 18.85 8 LEU B N 1
ATOM 776 C CA . LEU B 1 8 ? 9.950 17.989 -33.294 1.00 16.21 8 LEU B CA 1
ATOM 777 C C . LEU B 1 8 ? 9.892 19.337 -34.032 1.00 17.70 8 LEU B C 1
ATOM 778 O O . LEU B 1 8 ? 10.907 19.995 -34.240 1.00 19.66 8 LEU B O 1
ATOM 783 N N . VAL B 1 9 ? 8.689 19.706 -34.455 1.00 23.01 9 VAL B N 1
ATOM 784 C CA . VAL B 1 9 ? 8.434 20.956 -35.156 1.00 23.09 9 VAL B CA 1
ATOM 785 C C . VAL B 1 9 ? 7.159 21.559 -34.556 1.00 20.63 9 VAL B C 1
ATOM 786 O O . VAL B 1 9 ? 6.561 20.979 -33.642 1.00 17.20 9 VAL B O 1
ATOM 790 N N . VAL B 1 10 ? 6.763 22.731 -35.044 1.00 19.58 10 VAL B N 1
ATOM 791 C CA . VAL B 1 10 ? 5.410 23.227 -34.809 1.00 21.79 10 VAL B CA 1
ATOM 792 C C . VAL B 1 10 ? 4.601 23.133 -36.106 1.00 19.05 10 VAL B C 1
ATOM 793 O O . VAL B 1 10 ? 5.155 23.254 -37.197 1.00 21.56 10 VAL B O 1
ATOM 797 N N . SER B 1 11 ? 3.304 22.864 -35.982 1.00 25.73 11 SER B N 1
ATOM 798 C CA . SER B 1 11 ? 2.407 22.866 -37.133 1.00 28.39 11 SER B CA 1
ATOM 799 C C . SER B 1 11 ? 1.597 24.151 -37.102 1.00 24.58 11 SER B C 1
ATOM 800 O O . SER B 1 11 ? 1.027 24.567 -38.107 1.00 32.31 11 SER B O 1
ATOM 803 N N . GLU B 1 12 ? 1.554 24.782 -35.932 1.00 24.98 12 GLU B N 1
ATOM 804 C CA . GLU B 1 12 ? 0.897 26.077 -35.782 1.00 27.31 12 GLU B CA 1
ATOM 805 C C . GLU B 1 12 ? 1.554 26.915 -34.682 1.00 29.12 12 GLU B C 1
ATOM 806 O O . GLU B 1 12 ? 2.001 26.380 -33.672 1.00 25.84 12 GLU B O 1
ATOM 812 N N . VAL B 1 13 ? 1.639 28.226 -34.904 1.00 28.61 13 VAL B N 1
ATOM 813 C CA . VAL B 1 13 ? 2.092 29.162 -33.883 1.00 21.25 13 VAL B CA 1
ATOM 814 C C . VAL B 1 13 ? 1.080 30.304 -33.785 1.00 25.22 13 VAL B C 1
ATOM 815 O O . VAL B 1 13 ? 0.585 30.787 -34.806 1.00 22.71 13 VAL B O 1
ATOM 819 N N . THR B 1 14 ? 0.734 30.698 -32.560 1.00 24.06 14 THR B N 1
ATOM 820 C CA . THR B 1 14 ? 0.003 31.939 -32.347 1.00 20.08 14 THR B CA 1
ATOM 821 C C . THR B 1 14 ? 0.762 32.797 -31.360 1.00 22.17 14 THR B C 1
ATOM 822 O O . THR B 1 14 ? 1.900 32.492 -30.995 1.00 26.49 14 THR B O 1
ATOM 826 N N . GLU B 1 15 ? 0.123 33.877 -30.929 1.00 27.91 15 GLU B N 1
ATOM 827 C CA . GLU B 1 15 ? 0.751 34.825 -30.025 1.00 30.09 15 GLU B CA 1
ATOM 828 C C . GLU B 1 15 ? 0.868 34.278 -28.592 1.00 27.39 15 GLU B C 1
ATOM 829 O O . GLU B 1 15 ? 1.686 34.754 -27.809 1.00 21.66 15 GLU B O 1
ATOM 835 N N . ASP B 1 16 ? 0.068 33.264 -28.267 1.00 31.95 16 ASP B N 1
ATOM 836 C CA . ASP B 1 16 ? 0.113 32.645 -26.933 1.00 26.70 16 ASP B CA 1
ATOM 837 C C . ASP B 1 16 ? 0.208 31.117 -26.953 1.00 28.88 16 ASP B C 1
ATOM 838 O O . ASP B 1 16 ? -0.025 30.466 -25.932 1.00 27.41 16 ASP B O 1
ATOM 843 N N . SER B 1 17 ? 0.545 30.548 -28.109 1.00 27.99 17 SER B N 1
ATOM 844 C CA . SER B 1 17 ? 0.588 29.097 -28.244 1.00 23.83 17 SER B CA 1
ATOM 845 C C . SER B 1 17 ? 1.576 28.563 -29.293 1.00 25.78 17 SER B C 1
ATOM 846 O O . SER B 1 17 ? 1.930 29.244 -30.263 1.00 21.25 17 SER B O 1
ATOM 849 N N . LEU B 1 18 ? 2.022 27.330 -29.059 1.00 26.76 18 LEU B N 1
ATOM 850 C CA . LEU B 1 18 ? 2.849 26.571 -29.988 1.00 19.88 18 LEU B CA 1
ATOM 851 C C . LEU B 1 18 ? 2.213 25.188 -30.156 1.00 20.32 18 LEU B C 1
ATOM 852 O O . LEU B 1 18 ? 2.107 24.439 -29.191 1.00 20.34 18 LEU B O 1
ATOM 857 N N . ARG B 1 19 ? 1.767 24.857 -31.365 1.00 23.71 19 ARG B N 1
ATOM 858 C CA . ARG B 1 19 ? 1.217 23.523 -31.625 1.00 25.18 19 ARG B CA 1
ATOM 859 C C . ARG B 1 19 ? 2.308 22.556 -32.071 1.00 26.56 19 ARG B C 1
ATOM 860 O O . ARG B 1 19 ? 2.709 22.544 -33.232 1.00 24.78 19 ARG B O 1
ATOM 868 N N . LEU B 1 20 ? 2.772 21.742 -31.127 1.00 22.42 20 LEU B N 1
ATOM 869 C CA . LEU B 1 20 ? 3.863 20.803 -31.359 1.00 22.90 20 LEU B CA 1
ATOM 870 C C . LEU B 1 20 ? 3.416 19.624 -32.221 1.00 22.81 20 LEU B C 1
ATOM 871 O O . LEU B 1 20 ? 2.251 19.213 -32.179 1.00 23.10 20 LEU B O 1
ATOM 876 N N . SER B 1 21 ? 4.350 19.110 -33.016 1.00 23.51 21 SER B N 1
ATOM 877 C CA . SER B 1 21 ? 4.183 17.859 -33.756 1.00 24.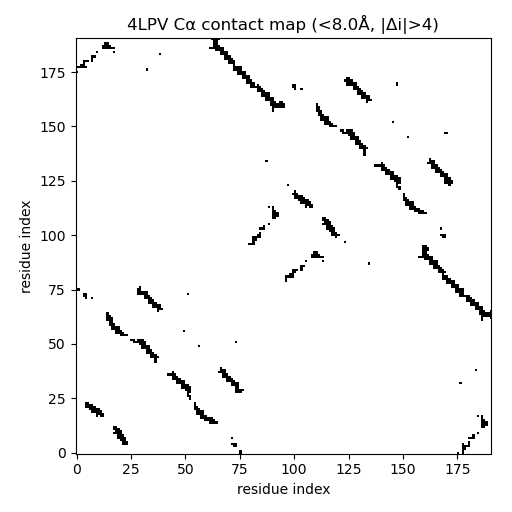49 21 SER B CA 1
ATOM 878 C C . SER B 1 21 ? 5.489 17.080 -33.643 1.00 19.69 21 SER B C 1
ATOM 879 O O . SER B 1 21 ? 6.563 17.662 -33.634 1.00 19.57 21 SER B O 1
ATOM 882 N N . TRP B 1 22 ? 5.403 15.761 -33.556 1.00 20.79 22 TRP B N 1
ATOM 883 C CA . TRP B 1 22 ? 6.601 14.930 -33.526 1.00 19.30 22 TRP B CA 1
ATOM 884 C C . TRP B 1 22 ? 6.273 13.588 -34.169 1.00 15.98 22 TRP B C 1
ATOM 885 O O . TRP B 1 22 ? 5.119 13.340 -34.526 1.00 18.13 22 TRP B O 1
ATOM 896 N N . THR B 1 23 ? 7.287 12.742 -34.346 1.00 18.64 23 THR B N 1
ATOM 897 C CA . THR B 1 23 ? 7.062 11.362 -34.774 1.00 19.66 23 THR B CA 1
ATOM 898 C C . THR B 1 23 ? 7.634 10.363 -33.760 1.00 16.45 23 THR B C 1
ATOM 899 O O . THR B 1 23 ? 8.528 10.690 -32.968 1.00 18.27 23 THR B O 1
ATOM 903 N N . ALA B 1 24 ? 7.077 9.160 -33.763 1.00 15.34 24 ALA B N 1
ATOM 904 C CA . ALA B 1 24 ? 7.542 8.073 -32.906 1.00 15.05 24 ALA B CA 1
ATOM 905 C C . ALA B 1 24 ? 6.968 6.789 -33.495 1.00 20.65 24 ALA B C 1
ATOM 906 O O . ALA B 1 24 ? 5.936 6.835 -34.159 1.00 18.15 24 ALA B O 1
ATOM 908 N N . PRO B 1 25 ? 7.636 5.644 -33.283 1.00 20.41 25 PRO B N 1
ATOM 909 C CA . PRO B 1 25 ? 7.075 4.396 -33.826 1.00 24.77 25 PRO B CA 1
ATOM 910 C C . PRO B 1 25 ? 5.736 4.005 -33.176 1.00 21.46 25 PRO B C 1
ATOM 911 O O . PRO B 1 25 ? 5.488 4.355 -32.016 1.00 25.10 25 PRO B O 1
ATOM 915 N N . ASP B 1 26 ? 4.889 3.292 -33.922 1.00 26.81 26 ASP B N 1
ATOM 916 C CA . ASP B 1 26 ? 3.567 2.875 -33.432 1.00 23.30 26 ASP B CA 1
ATOM 917 C C . ASP B 1 26 ? 3.706 1.932 -32.232 1.00 20.75 26 ASP B C 1
ATOM 918 O O . ASP B 1 26 ? 4.514 1.005 -32.265 1.00 26.17 26 ASP B O 1
ATOM 923 N N . ALA B 1 27 ? 2.940 2.210 -31.177 1.00 19.57 27 ALA B N 1
ATOM 924 C CA . ALA B 1 27 ? 2.880 1.423 -29.941 1.00 21.58 27 ALA B CA 1
ATOM 925 C C . ALA B 1 27 ? 4.161 1.411 -29.115 1.00 17.48 27 ALA B C 1
ATOM 926 O O . ALA B 1 27 ? 4.243 0.641 -28.158 1.00 20.27 27 ALA B O 1
ATOM 928 N N . ALA B 1 28 ? 5.139 2.250 -29.485 1.00 20.84 28 ALA B N 1
ATOM 929 C CA . ALA B 1 28 ? 6.427 2.374 -28.779 1.00 17.38 28 ALA B CA 1
ATOM 930 C C . ALA B 1 28 ? 6.317 2.908 -27.336 1.00 22.29 28 ALA B C 1
ATOM 931 O O . ALA B 1 28 ? 6.854 2.305 -26.405 1.00 20.82 28 ALA B O 1
ATOM 933 N N . PHE B 1 29 ? 5.625 4.035 -27.151 1.00 19.43 29 PHE B N 1
ATOM 934 C CA . PHE B 1 29 ? 5.558 4.694 -25.839 1.00 13.09 29 PHE B CA 1
ATOM 935 C C . PHE B 1 29 ? 4.145 4.778 -25.258 1.00 13.70 29 PHE B C 1
ATOM 936 O O . PHE B 1 29 ? 3.170 4.886 -25.990 1.00 14.78 29 PHE B O 1
ATOM 944 N N . ASP B 1 30 ? 4.048 4.729 -23.936 1.00 11.00 30 ASP B N 1
ATOM 945 C CA . ASP B 1 30 ? 2.766 4.820 -23.254 1.00 12.25 30 ASP B CA 1
ATOM 946 C C . ASP B 1 30 ? 2.371 6.272 -23.082 1.00 15.26 30 ASP B C 1
ATOM 947 O O . ASP B 1 30 ? 1.195 6.589 -22.977 1.00 14.79 30 ASP B O 1
ATOM 952 N N . SER B 1 31 ? 3.375 7.144 -23.047 1.00 17.87 31 SER B N 1
ATOM 953 C CA . SER B 1 31 ? 3.184 8.582 -22.906 1.00 11.87 31 SER B CA 1
ATOM 954 C C . SER B 1 31 ? 4.343 9.316 -23.556 1.00 16.79 31 SER B C 1
ATOM 955 O O . SER B 1 31 ? 5.363 8.719 -23.926 1.00 13.85 31 SER B O 1
ATOM 958 N N . PHE B 1 32 ? 4.173 10.628 -23.687 1.00 15.52 32 PHE B N 1
ATOM 959 C CA . PHE B 1 32 ? 5.281 11.515 -24.005 1.00 17.70 32 PHE B CA 1
ATOM 960 C C . PHE B 1 32 ? 5.458 12.523 -22.864 1.00 16.39 32 PHE B C 1
ATOM 961 O O . PHE B 1 32 ? 4.489 13.041 -22.314 1.00 17.96 32 PHE B O 1
ATOM 969 N N . MET B 1 33 ? 6.703 12.758 -22.482 1.00 15.00 33 MET B N 1
ATOM 970 C CA . MET B 1 33 ? 7.025 13.736 -21.457 1.00 18.17 33 MET B CA 1
ATOM 971 C C . MET B 1 33 ? 7.379 15.039 -22.189 1.00 14.01 33 MET B C 1
ATOM 972 O O . MET B 1 33 ? 8.241 15.040 -23.050 1.00 13.19 33 MET B O 1
ATOM 977 N N . ILE B 1 34 ? 6.675 16.128 -21.888 1.00 17.55 34 ILE B N 1
ATOM 978 C CA . ILE B 1 34 ? 6.975 17.424 -22.527 1.00 20.14 34 ILE B CA 1
ATOM 979 C C . ILE B 1 34 ? 7.417 18.488 -21.504 1.00 16.45 34 ILE B C 1
ATOM 980 O O . ILE B 1 34 ? 6.721 18.765 -20.526 1.00 18.66 34 ILE B O 1
ATOM 985 N N . GLN B 1 35 ? 8.600 19.044 -21.732 1.00 18.38 35 GLN B N 1
ATOM 986 C CA . GLN B 1 35 ? 9.210 20.021 -20.847 1.00 19.43 35 GLN B CA 1
ATOM 987 C C . GLN B 1 35 ? 9.474 21.310 -21.635 1.00 18.80 35 GLN B C 1
ATOM 988 O O . GLN B 1 35 ? 10.198 21.295 -22.624 1.00 22.10 35 GLN B O 1
ATOM 994 N N . TYR B 1 36 ? 8.873 22.420 -21.217 1.00 23.67 36 TYR B N 1
ATOM 995 C CA . TYR B 1 36 ? 9.106 23.696 -21.900 1.00 22.98 36 TYR B CA 1
ATOM 996 C C . TYR B 1 36 ? 9.485 24.825 -20.934 1.00 25.50 36 TYR B C 1
ATOM 997 O O . TYR B 1 36 ? 9.018 24.888 -19.786 1.00 23.52 36 TYR B O 1
ATOM 1006 N N . GLN B 1 37 ? 10.375 25.692 -21.406 1.00 26.35 37 GLN B N 1
ATOM 1007 C CA . GLN B 1 37 ? 10.876 26.805 -20.614 1.00 30.65 37 GLN B CA 1
ATOM 1008 C C . GLN B 1 37 ? 11.271 27.943 -21.567 1.00 28.05 37 GLN B C 1
ATOM 1009 O O . GLN B 1 37 ? 11.740 27.694 -22.681 1.00 22.84 37 GLN B O 1
ATOM 1015 N N . GLU B 1 38 ? 11.059 29.186 -21.139 1.00 32.67 38 GLU B N 1
ATOM 1016 C CA . GLU B 1 38 ? 11.614 30.338 -21.853 1.00 33.26 38 GLU B CA 1
ATOM 1017 C C . GLU B 1 38 ? 13.130 30.188 -22.010 1.00 36.64 38 GLU B C 1
ATOM 1018 O O . GLU B 1 38 ? 13.838 29.911 -21.035 1.00 42.61 38 GLU B O 1
ATOM 1024 N N . SER B 1 39 ? 13.627 30.384 -23.230 1.00 34.17 39 SER B N 1
ATOM 1025 C CA . SER B 1 39 ? 15.059 30.269 -23.515 1.00 39.03 39 SER B CA 1
ATOM 1026 C C . SER B 1 39 ? 15.942 31.264 -22.740 1.00 51.16 39 SER B C 1
ATOM 1027 O O . SER B 1 39 ? 17.172 31.181 -22.797 1.00 54.33 39 SER B O 1
ATOM 1030 N N . GLU B 1 40 ? 15.315 32.204 -22.031 1.00 50.27 40 GLU B N 1
ATOM 1031 C CA . GLU B 1 40 ? 16.036 33.117 -21.144 1.00 53.77 40 GLU B CA 1
ATOM 1032 C C . GLU B 1 40 ? 16.170 32.507 -19.755 1.00 61.97 40 GLU B C 1
ATOM 1033 O O . GLU B 1 40 ? 16.826 31.477 -19.580 1.00 75.78 40 GLU B O 1
ATOM 1035 N N . LYS B 1 41 ? 15.542 33.138 -18.767 1.00 55.01 41 LYS B N 1
ATOM 1036 C CA . LYS B 1 41 ? 15.639 32.660 -17.391 1.00 65.38 41 LYS B CA 1
ATOM 1037 C C . LYS B 1 41 ? 14.500 33.191 -16.531 1.00 67.63 41 LYS B C 1
ATOM 1038 O O . LYS B 1 41 ? 14.728 33.860 -15.520 1.00 70.47 41 LYS B O 1
ATOM 1040 N N . VAL B 1 42 ? 13.272 32.893 -16.943 1.00 77.02 42 VAL B N 1
ATOM 1041 C CA . VAL B 1 42 ? 12.096 33.276 -16.169 1.00 75.98 42 VAL B CA 1
ATOM 1042 C C . VAL B 1 42 ? 11.597 32.115 -15.300 1.00 76.75 42 VAL B C 1
ATOM 1043 O O . VAL B 1 42 ? 10.400 31.821 -15.268 1.00 71.05 42 VAL B O 1
ATOM 1045 N N . GLY B 1 43 ? 12.526 31.448 -14.613 1.00 69.59 43 GLY B N 1
ATOM 1046 C CA . GLY B 1 43 ? 12.172 30.448 -13.618 1.00 69.01 43 GLY B CA 1
ATOM 1047 C C . GLY B 1 43 ? 12.571 29.001 -13.877 1.00 60.43 43 GLY B C 1
ATOM 1048 O O . GLY B 1 43 ? 13.753 28.666 -14.021 1.00 51.80 43 GLY B O 1
ATOM 1049 N N . GLU B 1 44 ? 11.564 28.133 -13.910 1.00 55.07 44 GLU B N 1
ATOM 1050 C CA . GLU B 1 44 ? 11.776 26.695 -14.035 1.00 53.18 44 GLU B CA 1
ATOM 1051 C C . GLU B 1 44 ? 10.955 26.127 -15.200 1.00 40.14 44 GLU B C 1
ATOM 1052 O O . GLU B 1 44 ? 9.952 26.711 -15.624 1.00 37.85 44 GLU B O 1
ATOM 1058 N N . ALA B 1 45 ? 11.399 24.991 -15.722 1.00 34.37 45 ALA B N 1
ATOM 1059 C CA . ALA B 1 45 ? 10.722 24.356 -16.836 1.00 29.48 45 ALA B CA 1
ATOM 1060 C C . ALA B 1 45 ? 9.447 23.643 -16.381 1.00 28.76 45 ALA B C 1
ATOM 1061 O O . ALA B 1 45 ? 9.411 23.026 -15.312 1.00 31.55 45 ALA B O 1
ATOM 1063 N N . ILE B 1 46 ? 8.401 23.745 -17.195 1.00 25.57 46 ILE B N 1
ATOM 1064 C CA . ILE B 1 46 ? 7.121 23.114 -16.893 1.00 26.09 46 ILE B CA 1
ATOM 1065 C C . ILE B 1 46 ? 7.052 21.749 -17.581 1.00 19.06 46 ILE B C 1
ATOM 1066 O O . ILE B 1 46 ? 7.463 21.610 -18.736 1.00 17.02 46 ILE B O 1
ATOM 1071 N N . ASN B 1 47 ? 6.568 20.749 -16.837 1.00 23.04 47 ASN B N 1
ATOM 1072 C CA . ASN B 1 47 ? 6.412 19.376 -17.326 1.00 22.85 47 ASN B CA 1
ATOM 1073 C C . ASN B 1 47 ? 4.944 18.985 -17.533 1.00 18.97 47 ASN B C 1
ATOM 1074 O O . ASN B 1 47 ? 4.097 19.268 -16.684 1.00 21.00 47 ASN B O 1
ATOM 1079 N N . LEU B 1 48 ? 4.671 18.337 -18.666 1.00 18.44 48 LEU B N 1
ATOM 1080 C CA . LEU B 1 48 ? 3.338 17.860 -19.052 1.00 20.01 48 LEU B CA 1
ATOM 1081 C C . LEU B 1 48 ? 3.489 16.462 -19.615 1.00 15.41 48 LEU B C 1
ATOM 1082 O O . LEU B 1 48 ? 4.539 16.127 -20.155 1.00 18.59 48 LEU B O 1
ATOM 1087 N N . THR B 1 49 ? 2.422 15.673 -19.551 1.00 24.34 49 THR B N 1
ATOM 1088 C CA . THR B 1 49 ? 2.364 14.406 -20.291 1.00 27.12 49 THR B CA 1
ATOM 1089 C C . THR B 1 49 ? 1.242 14.396 -21.344 1.00 20.68 49 THR B C 1
ATOM 1090 O O . THR B 1 49 ? 0.263 15.141 -21.243 1.00 20.10 49 THR B O 1
ATOM 1094 N N . VAL B 1 50 ? 1.418 13.533 -22.343 1.00 15.87 50 VAL B N 1
ATOM 1095 C CA . VAL B 1 50 ? 0.525 13.378 -23.477 1.00 16.90 50 VAL B CA 1
ATOM 1096 C C . VAL B 1 50 ? 0.434 11.866 -23.745 1.00 18.38 50 VAL B C 1
ATOM 1097 O O . VAL B 1 50 ? 1.429 11.156 -23.569 1.00 15.34 50 VAL B O 1
ATOM 1101 N N . PRO B 1 51 ? -0.754 11.359 -24.140 1.00 16.58 51 PRO B N 1
ATOM 1102 C CA . PRO B 1 51 ? -0.872 9.938 -24.492 1.00 14.14 51 PRO B CA 1
ATOM 1103 C C . PRO B 1 51 ? 0.113 9.488 -25.574 1.00 14.55 51 PRO B C 1
ATOM 1104 O O . PRO B 1 51 ? 0.450 10.248 -26.481 1.00 14.14 51 PRO B O 1
ATOM 1108 N N . GLY B 1 52 ? 0.548 8.239 -25.492 1.00 12.89 52 GLY B N 1
ATOM 1109 C CA . GLY B 1 52 ? 1.576 7.752 -26.389 1.00 12.71 52 GLY B CA 1
ATOM 1110 C C . GLY B 1 52 ? 1.160 7.539 -27.828 1.00 14.97 52 GLY B C 1
ATOM 1111 O O . GLY B 1 52 ? 2.025 7.325 -28.673 1.00 15.67 52 GLY B O 1
ATOM 1112 N N . SER B 1 53 ? -0.147 7.573 -28.107 1.00 13.69 53 SER B N 1
ATOM 1113 C CA . SER B 1 53 ? -0.661 7.443 -29.476 1.00 16.28 53 SER B CA 1
ATOM 1114 C C . SER B 1 53 ? -0.755 8.804 -30.169 1.00 15.94 53 SER B C 1
ATOM 1115 O O . SER B 1 53 ? -0.956 8.886 -31.377 1.00 17.78 53 SER B O 1
ATOM 1118 N N . GLU B 1 54 ? -0.608 9.866 -29.381 1.00 23.42 54 GLU B N 1
ATOM 1119 C CA . GLU B 1 54 ? -0.691 11.237 -29.876 1.00 20.81 54 GLU B CA 1
ATOM 1120 C C . GLU B 1 54 ? 0.638 11.688 -30.489 1.00 21.66 54 GLU B C 1
ATOM 1121 O O . GLU B 1 54 ? 1.702 11.262 -30.052 1.00 14.02 54 GLU B O 1
ATOM 1127 N N . ARG B 1 55 ? 0.553 12.545 -31.506 1.00 18.99 55 ARG B N 1
ATOM 1128 C CA . ARG B 1 55 ? 1.725 13.054 -32.222 1.00 19.69 55 ARG B CA 1
ATOM 1129 C C . ARG B 1 55 ? 1.648 14.567 -32.375 1.00 25.94 55 ARG B C 1
ATOM 1130 O O . ARG B 1 55 ? 2.344 15.151 -33.206 1.00 22.91 55 ARG B O 1
ATOM 1138 N N . SER B 1 56 ? 0.780 15.189 -31.585 1.00 20.68 56 SER B N 1
ATOM 1139 C CA . SER B 1 56 ? 0.681 16.643 -31.547 1.00 25.62 56 SER B CA 1
ATOM 1140 C C . SER B 1 56 ? 0.114 17.114 -30.213 1.00 23.17 56 SER B C 1
ATOM 1141 O O . SER B 1 56 ? -0.606 16.382 -29.522 1.00 23.22 56 SER B O 1
ATOM 1144 N N . TYR B 1 57 ? 0.473 18.334 -29.842 1.00 19.83 57 TYR B N 1
ATOM 1145 C CA . TYR B 1 57 ? -0.003 18.912 -28.606 1.00 19.72 57 TYR B CA 1
ATOM 1146 C C . TYR B 1 57 ? 0.022 20.426 -28.667 1.00 18.66 57 TYR B C 1
ATOM 1147 O O . TYR B 1 57 ? 1.039 21.025 -29.001 1.00 21.54 57 TYR B O 1
ATOM 1156 N N . ASP B 1 58 ? -1.107 21.028 -28.313 1.00 25.31 58 ASP B N 1
ATOM 1157 C CA . ASP B 1 58 ? -1.236 22.475 -28.200 1.00 31.53 58 ASP B CA 1
ATOM 1158 C C . ASP B 1 58 ? -0.691 23.045 -26.894 1.00 26.34 58 ASP B C 1
ATOM 1159 O O . ASP B 1 58 ? -1.379 23.053 -25.873 1.00 26.89 58 ASP B O 1
ATOM 1164 N N . LEU B 1 59 ? 0.538 23.546 -26.944 1.00 29.79 59 LEU B N 1
ATOM 1165 C CA . LEU B 1 59 ? 1.141 24.252 -25.821 1.00 24.40 59 LEU B CA 1
ATOM 1166 C C . LEU B 1 59 ? 0.505 25.648 -25.710 1.00 31.07 59 LEU B C 1
ATOM 1167 O O . LEU B 1 59 ? 0.682 26.489 -26.587 1.00 22.42 59 LEU B O 1
ATOM 1172 N N . THR B 1 60 ? -0.256 25.887 -24.647 1.00 33.77 60 THR B N 1
ATOM 1173 C CA . THR B 1 60 ? -0.958 27.165 -24.502 1.00 31.62 60 THR B CA 1
ATOM 1174 C C . THR B 1 60 ? -0.477 27.951 -23.275 1.00 32.60 60 THR B C 1
ATOM 1175 O O . THR B 1 60 ? 0.337 27.456 -22.487 1.00 30.26 60 THR B O 1
ATOM 1179 N N . GLY B 1 61 ? -0.965 29.184 -23.139 1.00 30.23 61 GLY B N 1
ATOM 1180 C CA . GLY B 1 61 ? -0.633 30.042 -22.009 1.00 33.63 61 GLY B CA 1
ATOM 1181 C C . GLY B 1 61 ? 0.734 30.706 -22.057 1.00 33.61 61 GLY B C 1
ATOM 1182 O O . GLY B 1 61 ? 1.294 31.063 -21.013 1.00 30.22 61 GLY B O 1
ATOM 1183 N N . LEU B 1 62 ? 1.264 30.884 -23.264 1.00 27.55 62 LEU B N 1
ATOM 1184 C CA . LEU B 1 62 ? 2.629 31.371 -23.449 1.00 27.38 62 LEU B CA 1
ATOM 1185 C C . LEU B 1 62 ? 2.684 32.895 -23.631 1.00 22.87 62 LEU B C 1
ATOM 1186 O O . LEU B 1 62 ? 1.662 33.549 -23.836 1.00 27.23 62 LEU B O 1
ATOM 1191 N N . LYS B 1 63 ? 3.887 33.452 -23.531 1.00 25.07 63 LYS B N 1
ATOM 1192 C CA . LYS B 1 63 ? 4.103 34.883 -23.717 1.00 27.32 63 LYS B CA 1
ATOM 1193 C C . LYS B 1 63 ? 4.370 35.184 -25.191 1.00 28.96 63 LYS B C 1
ATOM 1194 O O . LYS B 1 63 ? 5.062 34.412 -25.863 1.00 29.30 63 LYS B O 1
ATOM 1200 N N . PRO B 1 64 ? 3.806 36.298 -25.703 1.00 30.10 64 PRO B N 1
ATOM 1201 C CA . PRO B 1 64 ? 4.001 36.705 -27.108 1.00 28.01 64 PRO B CA 1
ATOM 1202 C C . PRO B 1 64 ? 5.460 37.016 -27.428 1.00 24.05 64 PRO B C 1
ATOM 1203 O O . PRO B 1 64 ? 6.184 37.494 -26.552 1.00 28.38 64 PRO B O 1
ATOM 1207 N N . GLY B 1 65 ? 5.881 36.729 -28.658 1.00 23.09 65 GLY B N 1
ATOM 1208 C CA . GLY B 1 65 ? 7.225 37.034 -29.122 1.00 21.94 65 GLY B CA 1
ATOM 1209 C C . GLY B 1 65 ? 8.346 36.468 -28.278 1.00 26.61 65 GLY B C 1
ATOM 1210 O O . GLY B 1 65 ? 9.407 37.082 -28.145 1.00 28.68 65 GLY B O 1
ATOM 1211 N N . THR B 1 66 ? 8.113 35.285 -27.718 1.00 28.74 66 THR B N 1
ATOM 1212 C CA . THR B 1 66 ? 9.034 34.673 -26.757 1.00 29.23 66 THR B CA 1
ATOM 1213 C C . THR B 1 66 ? 9.550 33.336 -27.290 1.00 24.83 66 THR B C 1
ATOM 1214 O O . THR B 1 66 ? 8.770 32.521 -27.792 1.00 21.44 66 THR B O 1
ATOM 1218 N N . GLU B 1 67 ? 10.864 33.127 -27.206 1.00 24.13 67 GLU B N 1
ATOM 1219 C CA . GLU B 1 67 ? 11.455 31.843 -27.565 1.00 24.93 67 GLU B CA 1
ATOM 1220 C C . GLU B 1 67 ? 11.364 30.841 -26.411 1.00 28.26 67 GLU B C 1
ATOM 1221 O O . GLU B 1 67 ? 11.792 31.122 -25.281 1.00 25.08 67 GLU B O 1
ATOM 1227 N N . TYR B 1 68 ? 10.799 29.674 -26.712 1.00 31.49 68 TYR B N 1
ATOM 1228 C CA . TYR B 1 68 ? 10.734 28.567 -25.758 1.00 27.15 68 TYR B CA 1
ATOM 1229 C C . TYR B 1 68 ? 11.615 27.406 -26.220 1.00 22.37 68 TYR B C 1
ATOM 1230 O O . TYR B 1 68 ? 11.661 27.089 -27.409 1.00 22.46 68 TYR B O 1
ATOM 1239 N N . THR B 1 69 ? 12.338 26.800 -25.279 1.00 25.44 69 THR B N 1
ATOM 1240 C CA . THR B 1 69 ? 13.034 25.548 -25.537 1.00 22.63 69 THR B CA 1
ATOM 1241 C C . THR B 1 69 ? 12.069 24.448 -25.152 1.00 23.51 69 THR B C 1
ATOM 1242 O O . THR B 1 69 ? 11.551 24.437 -24.031 1.00 21.75 69 THR B O 1
ATOM 1246 N N . VAL B 1 70 ? 11.797 23.552 -26.094 1.00 24.18 70 VAL B N 1
ATOM 1247 C CA . VAL B 1 70 ? 10.855 22.463 -25.874 1.00 22.35 70 VAL B CA 1
ATOM 1248 C C . VAL B 1 70 ? 11.576 21.136 -25.969 1.00 20.85 70 VAL B C 1
ATOM 1249 O O . VAL B 1 70 ? 12.218 20.852 -26.975 1.00 21.33 70 VAL B O 1
ATOM 1253 N N . SER B 1 71 ? 11.482 20.329 -24.912 1.00 24.65 71 SER B N 1
ATOM 1254 C CA . SER B 1 71 ? 12.036 18.975 -24.917 1.00 22.50 71 SER B CA 1
ATOM 1255 C C . SER B 1 71 ? 10.919 17.928 -24.875 1.00 18.99 71 SER B C 1
ATOM 1256 O O . SER B 1 71 ? 9.994 18.033 -24.072 1.00 19.48 71 SER B O 1
ATOM 1259 N N . ILE B 1 72 ? 10.990 16.944 -25.768 1.00 21.30 72 ILE B N 1
ATOM 1260 C CA . ILE B 1 72 ? 10.079 15.798 -25.693 1.00 22.20 72 ILE B CA 1
ATOM 1261 C C . ILE B 1 72 ? 10.821 14.496 -25.384 1.00 15.33 72 ILE B C 1
ATOM 1262 O O . ILE B 1 72 ? 11.862 14.207 -25.980 1.00 20.37 72 ILE B O 1
ATOM 1267 N N . TYR B 1 73 ? 10.281 13.729 -24.437 1.00 19.57 73 TYR B N 1
ATOM 1268 C CA . TYR B 1 73 ? 10.788 12.399 -24.092 1.00 15.99 73 TYR B CA 1
ATOM 1269 C C . TYR B 1 73 ? 9.675 11.387 -24.359 1.00 16.55 73 TYR B C 1
ATOM 1270 O O . TYR B 1 73 ? 8.511 11.642 -24.053 1.00 16.25 73 TYR B O 1
ATOM 1279 N N . GLY B 1 74 ? 10.026 10.235 -24.914 1.00 18.19 74 GLY B N 1
ATOM 1280 C CA . GLY B 1 74 ? 9.098 9.124 -24.942 1.00 19.58 74 GLY B CA 1
ATOM 1281 C C . GLY B 1 74 ? 9.135 8.473 -23.568 1.00 18.15 74 GLY B C 1
ATOM 1282 O O . GLY B 1 74 ? 10.209 8.340 -22.975 1.00 15.11 74 GLY B O 1
ATOM 1283 N N . VAL B 1 75 ? 7.966 8.109 -23.047 1.00 14.45 75 VAL B N 1
ATOM 1284 C CA . VAL B 1 75 ? 7.860 7.408 -21.770 1.00 13.16 75 VAL B CA 1
ATOM 1285 C C . VAL B 1 75 ? 7.434 5.955 -22.025 1.00 17.35 75 VAL B C 1
ATOM 1286 O O . VAL B 1 75 ? 6.406 5.688 -22.652 1.00 15.24 75 VAL B O 1
ATOM 1290 N N . LEU B 1 76 ? 8.247 5.019 -21.549 1.00 21.07 76 LEU B N 1
ATOM 1291 C CA . LEU B 1 76 ? 7.971 3.601 -21.725 1.00 15.29 76 LEU B CA 1
ATOM 1292 C C . LEU B 1 76 ? 7.737 2.922 -20.382 1.00 18.16 76 LEU B C 1
ATOM 1293 O O . LEU B 1 76 ? 8.618 2.920 -19.522 1.00 17.92 76 LEU B O 1
ATOM 1298 N N . VAL B 1 77 ? 6.540 2.372 -20.206 1.00 19.15 77 VAL B N 1
ATOM 1299 C CA . VAL B 1 77 ? 6.219 1.512 -19.068 1.00 19.49 77 VAL B CA 1
ATOM 1300 C C . VAL B 1 77 ? 6.854 0.135 -19.306 1.00 23.43 77 VAL B C 1
ATOM 1301 O O . VAL B 1 77 ? 6.464 -0.608 -20.221 1.00 18.69 77 VAL B O 1
ATOM 1305 N N . VAL B 1 78 ? 7.863 -0.168 -18.495 1.00 22.47 78 VAL B N 1
ATOM 1306 C CA . VAL B 1 78 ? 8.588 -1.424 -18.568 1.00 23.01 78 VAL B CA 1
ATOM 1307 C C . VAL B 1 78 ? 8.050 -2.328 -17.464 1.00 21.16 78 VAL B C 1
ATOM 1308 O O . VAL B 1 78 ? 7.842 -1.881 -16.335 1.00 23.06 78 VAL B O 1
ATOM 1312 N N . HIS B 1 79 ? 7.782 -3.584 -17.800 1.00 20.31 79 HIS B N 1
ATOM 1313 C CA . HIS B 1 79 ? 7.315 -4.546 -16.815 1.00 20.52 79 HIS B CA 1
ATOM 1314 C C . HIS B 1 79 ? 8.473 -5.481 -16.496 1.00 18.50 79 HIS B C 1
ATOM 1315 O O . HIS B 1 79 ? 8.763 -6.393 -17.263 1.00 22.29 79 HIS B O 1
ATOM 1322 N N . LYS B 1 80 ? 9.143 -5.227 -15.372 1.00 21.95 80 LYS B N 1
ATOM 1323 C CA . LYS B 1 80 ? 10.353 -5.951 -14.984 1.00 27.70 80 LYS B CA 1
ATOM 1324 C C . LYS B 1 80 ? 10.143 -7.008 -13.900 1.00 22.60 80 LYS B C 1
ATOM 1325 O O . LYS B 1 80 ? 9.259 -6.887 -13.054 1.00 20.63 80 LYS B O 1
ATOM 1331 N N . LEU B 1 81 ? 10.997 -8.027 -13.924 1.00 23.24 81 LEU B N 1
ATOM 1332 C CA . LEU B 1 81 ? 10.970 -9.091 -12.923 1.00 23.85 81 LEU B CA 1
ATOM 1333 C C . LEU B 1 81 ? 12.017 -8.833 -11.834 1.00 22.95 81 LEU B C 1
ATOM 1334 O O . LEU B 1 81 ? 13.116 -8.369 -12.119 1.00 20.90 81 LEU B O 1
ATOM 1339 N N . THR B 1 82 ? 11.673 -9.125 -10.582 1.00 25.03 82 THR B N 1
ATOM 1340 C CA . THR B 1 82 ? 12.640 -9.029 -9.492 1.00 21.71 82 THR B CA 1
ATOM 1341 C C . THR B 1 82 ? 13.686 -10.149 -9.619 1.00 25.82 82 THR B C 1
ATOM 1342 O O . THR B 1 82 ? 13.520 -11.068 -10.424 1.00 25.14 82 THR B O 1
ATOM 1346 N N . PHE B 1 83 ? 14.767 -10.051 -8.845 1.00 27.84 83 PHE B N 1
ATOM 1347 C CA . PHE B 1 83 ? 15.680 -11.175 -8.662 1.00 30.00 83 PHE B CA 1
ATOM 1348 C C . PHE B 1 83 ? 14.846 -12.337 -8.127 1.00 30.64 83 PHE B C 1
ATOM 1349 O O . PHE B 1 83 ? 14.089 -12.159 -7.163 1.00 26.97 83 PHE B O 1
ATOM 1357 N N . PRO B 1 84 ? 14.966 -13.522 -8.752 1.00 28.84 84 PRO B N 1
ATOM 1358 C CA . PRO B 1 84 ? 14.134 -14.666 -8.348 1.00 25.68 84 PRO B CA 1
ATOM 1359 C C . PRO B 1 84 ? 14.359 -15.144 -6.907 1.00 27.26 84 PRO B C 1
ATOM 1360 O O . PRO B 1 84 ? 15.491 -15.189 -6.427 1.00 31.38 84 PRO B O 1
ATOM 1364 N N . LEU B 1 85 ? 13.266 -15.466 -6.220 1.00 26.60 85 LEU B N 1
ATOM 1365 C CA . LEU B 1 85 ? 13.339 -16.210 -4.968 1.00 27.88 85 LEU B CA 1
ATOM 1366 C C . LEU B 1 85 ? 12.995 -17.646 -5.313 1.00 20.09 85 LEU B C 1
ATOM 1367 O O . LEU B 1 85 ? 11.906 -17.936 -5.814 1.00 17.97 85 LEU B O 1
ATOM 1372 N N . SER B 1 86 ? 13.950 -18.532 -5.062 1.00 30.44 86 SER B N 1
ATOM 1373 C CA . SER B 1 86 ? 13.858 -19.923 -5.473 1.00 28.54 86 SER B CA 1
ATOM 1374 C C . SER B 1 86 ? 13.919 -20.868 -4.286 1.00 27.39 86 SER B C 1
ATOM 1375 O O . SER B 1 86 ? 14.518 -20.560 -3.252 1.00 26.73 86 SER B O 1
ATOM 1378 N N . ALA B 1 87 ? 13.304 -22.031 -4.458 1.00 24.17 87 ALA B N 1
ATOM 1379 C CA . ALA B 1 87 ? 13.323 -23.077 -3.451 1.00 27.00 87 ALA B CA 1
ATOM 1380 C C . ALA B 1 87 ? 13.004 -24.427 -4.093 1.00 29.82 87 ALA B C 1
ATOM 1381 O O . ALA B 1 87 ? 12.345 -24.499 -5.136 1.00 23.33 87 ALA B O 1
ATOM 1383 N N . GLU B 1 88 ? 13.486 -25.498 -3.474 1.00 31.55 88 GLU B N 1
ATOM 1384 C CA . GLU B 1 88 ? 13.148 -26.840 -3.930 1.00 25.22 88 GLU B CA 1
ATOM 1385 C C . GLU B 1 88 ? 12.205 -27.493 -2.944 1.00 25.60 88 GLU B C 1
ATOM 1386 O O . GLU B 1 88 ? 12.406 -27.399 -1.729 1.00 26.80 88 GLU B O 1
ATOM 1392 N N . PHE B 1 89 ? 11.155 -28.117 -3.471 1.00 24.35 89 PHE B N 1
ATOM 1393 C CA . PHE B 1 89 ? 10.188 -28.842 -2.658 1.00 23.17 89 PHE B CA 1
ATOM 1394 C C . PHE B 1 89 ? 10.018 -30.229 -3.264 1.00 25.87 89 PHE B C 1
ATOM 1395 O O . PHE B 1 89 ? 10.215 -30.414 -4.463 1.00 26.07 89 PHE B O 1
ATOM 1403 N N . THR B 1 90 ? 9.665 -31.204 -2.432 1.00 30.69 90 THR B N 1
ATOM 1404 C CA . THR B 1 90 ? 9.415 -32.560 -2.910 1.00 22.66 90 THR B CA 1
ATOM 1405 C C . THR B 1 90 ? 7.956 -32.939 -2.665 1.00 20.97 90 THR B C 1
ATOM 1406 O O . THR B 1 90 ? 7.424 -32.744 -1.571 1.00 24.09 90 THR B O 1
ATOM 1410 N N . THR B 1 91 ? 7.297 -33.442 -3.699 1.00 21.11 91 THR B N 1
ATOM 1411 C CA . THR B 1 91 ? 5.909 -33.871 -3.573 1.00 19.37 91 THR B CA 1
ATOM 1412 C C . THR B 1 91 ? 5.857 -35.139 -2.719 1.00 21.30 91 THR B C 1
ATOM 1413 O O . THR B 1 91 ? 6.858 -35.844 -2.589 1.00 20.89 91 THR B O 1
ATOM 1417 N N . GLY B 1 92 ? 4.693 -35.422 -2.145 1.00 23.08 92 GLY B N 1
ATOM 1418 C CA . GLY B 1 92 ? 4.529 -36.580 -1.280 1.00 22.37 92 GLY B CA 1
ATOM 1419 C C . GLY B 1 92 ? 4.502 -37.915 -2.009 1.00 29.74 92 GLY B C 1
ATOM 1420 O O . GLY B 1 92 ? 4.245 -37.987 -3.221 1.00 26.17 92 GLY B O 1
ATOM 1421 N N . GLY B 1 93 ? 4.769 -38.988 -1.269 1.00 29.21 93 GLY B N 1
ATOM 1422 C CA . GLY B 1 93 ? 4.688 -40.321 -1.834 1.00 27.32 93 GLY B CA 1
ATOM 1423 C C . GLY B 1 93 ? 5.989 -40.861 -2.390 1.00 23.05 93 GLY B C 1
ATOM 1424 O O . GLY B 1 93 ? 7.067 -40.308 -2.169 1.00 27.80 93 GLY B O 1
ATOM 1425 N N . HIS B 1 94 ? 5.879 -41.961 -3.124 1.00 31.79 94 HIS B N 1
ATOM 1426 C CA . HIS B 1 94 ? 7.047 -42.668 -3.627 1.00 30.37 94 HIS B CA 1
ATOM 1427 C C . HIS B 1 94 ? 7.339 -42.353 -5.083 1.00 27.48 94 HIS B C 1
ATOM 1428 O O . HIS B 1 94 ? 6.448 -42.406 -5.930 1.00 30.55 94 HIS B O 1
ATOM 1435 N N . HIS B 1 95 ? 8.601 -42.040 -5.364 1.00 37.49 95 HIS B N 1
ATOM 1436 C CA . HIS B 1 95 ? 9.044 -41.683 -6.708 1.00 35.31 95 HIS B CA 1
ATOM 1437 C C . HIS B 1 95 ? 8.866 -42.832 -7.702 1.00 46.41 95 HIS B C 1
ATOM 1438 O O . HIS B 1 95 ? 8.829 -44.002 -7.315 1.00 44.03 95 HIS B O 1
#